Protein AF-A0A7J7CD74-F1 (afdb_monomer_lite)

Foldseek 3Di:
DDDPPDDPPADPPRDADAEEDEDDPDPVVCVVVVVVRCVVRVPHQWHHYPPPGIDGHDDALVVLLSVLVVCVVVVPPQRDHQDDPPDDPVSNVVNSVSSLVVCVVVVPLDPRNLVHVLVVLVVCLVVVVDAAEDDPQVLVLLVVCVVVVHAAEEEEQHDQSNVQSHQCGYPVHRSCVSHPYYHHPPPDDLLALVVLLVVCVVVVDPFLCVAEDEEQDLSNQVSSVVNVYHYEYADEPPGDDDDPPSPHHYDPHSVVD

Radius of gyration: 21.59 Å; chains: 1; bounding box: 43×44×62 Å

InterPro domains:
  IPR001303 Class II aldolase/adducin N-terminal [PF00596] (15-67)
  IPR023214 HAD superfamily [G3DSA:3.40.50.1000] (109-257)
  IPR023943 Enolase-phosphatase E1 [TIGR01691] (94-255)
  IPR036409 Class II aldolase/adducin N-terminal domain superfamily [G3DSA:3.40.225.10] (1-70)
  IPR036409 Class II aldolase/adducin N-terminal domain superfamily [SSF53639] (5-67)
  IPR036412 HAD-like superfamily [SSF56784] (84-257)

Organism: Tripterygium wilfordii (NCBI:txid458696)

Secondary structure (DSSP, 8-state):
-----PPTT--TT------EE---SSGGGGHHHHHHHHHH-TT-SEEEETTTEEEE--SSTHHHHHHHHHHHHTT-TT--PPPPTTS-HHHHHHHHHHHHHHHHHTT---HHHHHHHHHHHHHHHHTT---B---THHHHHHHHHHHTT---EEEESS-HHHHHHHHHSBTTB--GGG--EEEE-SSS-TT-HHHHHHHHHHHT-S-GGG-EEEES-HHHHHHHHHTT-EEEEE--TTPPPPPTT--SEEESSGGG-

pLDDT: mean 78.1, std 16.86, range [20.97, 98.5]

Structure (mmCIF, N/CA/C/O backbone):
data_AF-A0A7J7CD74-F1
#
_entry.id   AF-A0A7J7CD74-F1
#
loop_
_atom_site.group_PDB
_atom_site.id
_atom_site.type_symbol
_atom_site.label_atom_id
_atom_site.label_alt_id
_atom_site.label_comp_id
_atom_site.label_asym_id
_atom_site.label_entity_id
_atom_site.label_seq_id
_atom_site.pdbx_PDB_ins_code
_atom_site.Cartn_x
_atom_site.Cartn_y
_atom_site.Cartn_z
_atom_site.occupancy
_atom_site.B_iso_or_equiv
_atom_site.auth_seq_id
_atom_site.auth_comp_id
_atom_site.auth_asym_id
_atom_site.auth_atom_id
_atom_site.pdbx_PDB_model_num
ATOM 1 N N . MET A 1 1 ? 10.248 23.760 -31.560 1.00 26.33 1 MET A N 1
ATOM 2 C CA . MET A 1 1 ? 10.415 22.899 -30.372 1.00 26.33 1 MET A CA 1
ATOM 3 C C . MET A 1 1 ? 9.768 21.574 -30.745 1.00 26.33 1 MET A C 1
ATOM 5 O O . MET A 1 1 ? 8.589 21.382 -30.497 1.00 26.33 1 MET A O 1
ATOM 9 N N . GLU A 1 2 ? 10.478 20.750 -31.515 1.00 20.97 2 GLU A N 1
ATOM 10 C CA . GLU A 1 2 ? 9.960 19.467 -32.001 1.00 20.97 2 GLU A CA 1
ATOM 11 C C . GLU A 1 2 ? 10.405 18.371 -31.039 1.00 20.97 2 GLU A C 1
ATOM 13 O O . GLU A 1 2 ? 11.597 18.180 -30.816 1.00 20.97 2 GLU A O 1
ATOM 18 N N . MET A 1 3 ? 9.438 17.681 -30.441 1.00 27.39 3 MET A N 1
ATOM 19 C CA . MET A 1 3 ? 9.667 16.457 -29.685 1.00 27.39 3 MET A CA 1
ATOM 20 C C . MET A 1 3 ? 8.924 15.335 -30.396 1.00 27.39 3 MET A C 1
ATOM 22 O O . MET A 1 3 ? 7.697 15.278 -30.343 1.00 27.39 3 MET A O 1
ATOM 26 N N . ILE A 1 4 ? 9.665 14.425 -31.022 1.00 32.06 4 ILE A N 1
ATOM 27 C CA . ILE A 1 4 ? 9.131 13.118 -31.395 1.00 32.06 4 ILE A CA 1
ATOM 28 C C . ILE A 1 4 ? 9.249 12.246 -30.148 1.00 32.06 4 ILE A C 1
ATOM 30 O O . ILE A 1 4 ? 10.287 11.642 -29.901 1.00 32.06 4 ILE A O 1
ATOM 34 N N . LYS A 1 5 ? 8.195 12.182 -29.334 1.00 42.47 5 LYS A N 1
ATOM 35 C CA . LYS A 1 5 ? 8.022 11.037 -28.431 1.00 42.47 5 LYS A CA 1
ATOM 36 C C . LYS A 1 5 ? 7.238 9.987 -29.201 1.00 42.47 5 LYS A C 1
ATOM 38 O O . LYS A 1 5 ? 6.020 9.914 -29.093 1.00 42.47 5 LYS A O 1
ATOM 43 N N . GLY A 1 6 ? 7.951 9.278 -30.071 1.00 44.06 6 GLY A N 1
ATOM 44 C CA . GLY A 1 6 ? 7.380 8.245 -30.924 1.00 44.06 6 GLY A CA 1
ATOM 45 C C . GLY A 1 6 ? 6.920 7.053 -30.094 1.00 44.06 6 GLY A C 1
ATOM 46 O O . GLY A 1 6 ? 7.619 6.606 -29.183 1.00 44.06 6 GLY A O 1
ATOM 47 N N . ILE A 1 7 ? 5.732 6.556 -30.415 1.00 49.31 7 ILE A N 1
ATOM 48 C CA . ILE A 1 7 ? 5.225 5.279 -29.924 1.00 49.31 7 ILE A CA 1
ATOM 49 C C . ILE A 1 7 ? 5.922 4.171 -30.714 1.00 49.31 7 ILE A C 1
ATOM 51 O O . ILE A 1 7 ? 6.104 4.274 -31.926 1.00 49.31 7 ILE A O 1
ATOM 55 N N . GLN A 1 8 ? 6.407 3.147 -30.015 1.00 47.59 8 GLN A N 1
ATOM 56 C CA . GLN A 1 8 ? 7.250 2.119 -30.615 1.00 47.59 8 GLN A CA 1
ATOM 57 C C . GLN A 1 8 ? 6.529 1.401 -31.760 1.00 47.59 8 GLN A C 1
ATOM 59 O O . GLN A 1 8 ? 5.394 0.966 -31.608 1.00 47.59 8 GLN A O 1
ATOM 64 N N . GLY A 1 9 ? 7.208 1.278 -32.904 1.00 54.00 9 GLY A N 1
ATOM 65 C CA . GLY A 1 9 ? 6.629 0.722 -34.130 1.00 54.00 9 GLY A CA 1
ATOM 66 C C . GLY A 1 9 ? 5.961 1.750 -35.050 1.00 54.00 9 GLY A C 1
ATOM 67 O O . GLY A 1 9 ? 5.481 1.348 -36.104 1.00 54.00 9 GLY A O 1
ATOM 68 N N . HIS A 1 10 ? 5.968 3.041 -34.689 1.00 50.34 10 HIS A N 1
ATOM 69 C CA . HIS A 1 10 ? 5.426 4.135 -35.498 1.00 50.34 10 HIS A CA 1
ATOM 70 C C . HIS A 1 10 ? 6.482 5.231 -35.742 1.00 50.34 10 HIS A C 1
ATOM 72 O O . HIS A 1 10 ? 7.032 5.823 -34.811 1.00 50.34 10 HIS A O 1
ATOM 78 N N . GLY A 1 11 ? 6.784 5.487 -37.013 1.00 51.28 11 GLY A N 1
ATOM 79 C CA . GLY A 1 11 ? 7.581 6.605 -37.503 1.00 51.28 11 GLY A CA 1
ATOM 80 C C . GLY A 1 11 ? 6.822 7.936 -37.492 1.00 51.28 11 GLY A C 1
ATOM 81 O O . GLY A 1 11 ? 5.632 8.003 -37.209 1.00 51.28 11 GLY A O 1
ATOM 82 N N . TYR A 1 12 ? 7.520 9.025 -37.823 1.00 48.75 12 TYR A N 1
ATOM 83 C CA . TYR A 1 12 ? 6.974 10.392 -37.754 1.00 48.75 12 TYR A CA 1
ATOM 84 C C . TYR A 1 12 ? 5.725 10.617 -38.624 1.00 48.75 12 TYR A C 1
ATOM 86 O O . TYR A 1 12 ? 4.873 11.429 -38.278 1.00 48.75 12 TYR A O 1
ATOM 94 N N . TYR A 1 13 ? 5.623 9.900 -39.744 1.00 64.50 13 TYR A N 1
ATOM 95 C CA . TYR A 1 13 ? 4.487 9.975 -40.666 1.00 64.50 13 TYR A CA 1
ATOM 96 C C . TYR A 1 13 ? 3.481 8.836 -40.471 1.00 64.50 13 TYR A C 1
ATOM 98 O O . TYR A 1 13 ? 2.522 8.742 -41.236 1.00 64.50 13 TYR A O 1
ATOM 106 N N . ASP A 1 14 ? 3.700 7.967 -39.482 1.00 58.72 14 ASP A N 1
ATOM 107 C CA . ASP A 1 14 ? 2.825 6.830 -39.248 1.00 58.72 14 ASP A CA 1
ATOM 108 C C . ASP A 1 14 ? 1.607 7.270 -38.441 1.00 58.72 14 ASP A C 1
ATOM 110 O O . ASP A 1 14 ? 1.702 7.959 -37.424 1.00 58.72 14 ASP A O 1
ATOM 114 N N . GLU A 1 15 ? 0.437 6.835 -38.891 1.00 59.19 15 GLU A N 1
ATOM 115 C CA . GLU A 1 15 ? -0.810 7.070 -38.183 1.00 59.19 15 GLU A CA 1
ATOM 116 C C . GLU A 1 15 ? -0.930 6.079 -37.020 1.00 59.19 15 GLU A C 1
ATOM 118 O O . GLU A 1 15 ? -0.871 4.859 -37.205 1.00 59.19 15 GLU A O 1
ATOM 123 N N . LEU A 1 16 ? -1.084 6.607 -35.806 1.00 63.00 16 LEU A N 1
ATOM 124 C CA . LEU A 1 16 ? -1.393 5.818 -34.622 1.00 63.00 16 LEU A CA 1
ATOM 125 C C . LEU A 1 16 ? -2.845 6.050 -34.221 1.00 63.00 16 LEU A C 1
ATOM 127 O O . LEU A 1 16 ? -3.259 7.173 -33.934 1.00 63.00 16 LEU A O 1
ATOM 131 N N . VAL A 1 17 ? -3.587 4.955 -34.107 1.00 73.00 17 VAL A N 1
ATOM 132 C CA . VAL A 1 17 ? -4.958 4.970 -33.607 1.00 73.00 17 VAL A CA 1
ATOM 133 C C . VAL A 1 17 ? -4.945 4.637 -32.119 1.00 73.00 17 VAL A C 1
ATOM 135 O O . VAL A 1 17 ? -4.656 3.506 -31.739 1.00 73.00 17 VAL A O 1
ATOM 138 N N . VAL A 1 18 ? -5.274 5.624 -31.282 1.00 75.94 18 VAL A N 1
ATOM 139 C CA . VAL A 1 18 ? -5.460 5.448 -29.833 1.00 75.94 18 VAL A CA 1
ATOM 140 C C . VAL A 1 18 ? -6.963 5.408 -29.542 1.00 75.94 18 VAL A C 1
ATOM 142 O O . VAL A 1 18 ? -7.619 6.450 -29.642 1.00 75.94 18 VAL A O 1
ATOM 145 N N . PRO A 1 19 ? -7.548 4.243 -29.208 1.00 76.25 19 PRO A N 1
ATOM 146 C CA . PRO A 1 19 ? -8.976 4.147 -28.937 1.00 76.25 19 PRO A CA 1
ATOM 147 C C . PRO A 1 19 ? -9.366 4.919 -27.674 1.00 76.25 19 PRO A C 1
ATOM 149 O O . PRO A 1 19 ? -8.638 4.934 -26.678 1.00 76.25 19 PRO A O 1
ATOM 152 N N . ILE A 1 20 ? -10.547 5.539 -27.722 1.00 85.56 20 ILE A N 1
ATOM 153 C CA . ILE A 1 20 ? -11.172 6.205 -26.578 1.00 85.56 20 ILE A CA 1
ATOM 154 C C . ILE A 1 20 ? -12.281 5.298 -26.042 1.00 85.56 20 ILE A C 1
ATOM 156 O O . ILE A 1 20 ? -13.172 4.910 -26.798 1.00 85.56 20 ILE A O 1
ATOM 160 N N . ILE A 1 21 ? -12.247 4.991 -24.748 1.00 83.75 21 ILE A N 1
ATOM 161 C CA . ILE A 1 21 ? -13.306 4.261 -24.045 1.00 83.75 21 ILE A CA 1
ATOM 162 C C . ILE A 1 21 ? -14.016 5.168 -23.035 1.00 83.75 21 ILE A C 1
ATOM 164 O O . ILE A 1 21 ? -13.449 6.144 -22.532 1.00 83.75 21 ILE A O 1
ATOM 168 N N . GLU A 1 22 ? -15.275 4.847 -22.742 1.00 89.25 22 GLU A N 1
ATOM 169 C CA . GLU A 1 22 ? -16.045 5.547 -21.715 1.00 89.25 22 GLU A CA 1
ATOM 170 C C . GLU A 1 22 ? -15.541 5.185 -20.316 1.00 89.25 22 GLU A C 1
ATOM 172 O O . GLU A 1 22 ? -15.155 4.045 -20.052 1.00 89.25 22 GLU A O 1
ATOM 177 N N . ASN A 1 23 ? -15.541 6.176 -19.427 1.00 73.62 23 ASN A N 1
ATOM 178 C CA . ASN A 1 23 ? -15.174 5.975 -18.032 1.00 73.62 23 ASN A CA 1
ATOM 179 C C . ASN A 1 23 ? -16.308 5.314 -17.248 1.00 73.62 23 ASN A C 1
ATOM 181 O O . ASN A 1 23 ? -17.486 5.466 -17.576 1.00 73.62 23 ASN A O 1
ATOM 185 N N . THR A 1 24 ? -15.936 4.625 -16.181 1.00 73.06 24 THR A N 1
ATOM 186 C CA . THR A 1 24 ? -16.841 3.947 -15.254 1.00 73.06 24 THR A CA 1
ATOM 187 C C . THR A 1 24 ? -16.671 4.514 -13.846 1.00 73.06 24 THR A C 1
ATOM 189 O O . THR A 1 24 ? -15.788 5.336 -13.592 1.00 73.06 24 THR A O 1
ATOM 192 N N . ALA A 1 25 ? -17.542 4.114 -12.916 1.00 62.31 25 ALA A N 1
ATOM 193 C CA . ALA A 1 25 ? -17.441 4.560 -11.527 1.00 62.31 25 ALA A CA 1
ATOM 194 C C . ALA A 1 25 ? -16.228 3.932 -10.820 1.00 62.31 25 ALA A C 1
ATOM 196 O O . ALA A 1 25 ? -15.639 4.553 -9.935 1.00 62.31 25 ALA A O 1
ATOM 197 N N . TYR A 1 26 ? -15.838 2.722 -11.239 1.00 53.94 26 TYR A N 1
ATOM 198 C CA . TYR A 1 26 ? -14.708 1.992 -10.674 1.00 53.94 26 TYR A CA 1
ATOM 199 C C . TYR A 1 26 ? -13.805 1.397 -11.762 1.00 53.94 26 TYR A C 1
ATOM 201 O O . TYR A 1 26 ? -14.273 0.871 -12.769 1.00 53.94 26 TYR A O 1
ATOM 209 N N . GLU A 1 27 ? -12.488 1.437 -11.540 1.00 45.34 27 GLU A N 1
ATOM 210 C CA . GLU A 1 27 ? -11.465 1.037 -12.523 1.00 45.34 27 GLU A CA 1
ATOM 211 C C . GLU A 1 27 ? -11.549 -0.450 -12.927 1.00 45.34 27 GLU A C 1
ATOM 213 O O . GLU A 1 27 ? -11.233 -0.817 -14.055 1.00 45.34 27 GLU A O 1
ATOM 218 N N . ASN A 1 28 ? -12.047 -1.319 -12.042 1.00 51.22 28 ASN A N 1
ATOM 219 C CA . ASN A 1 28 ? -12.280 -2.738 -12.339 1.00 51.22 28 ASN A CA 1
ATOM 220 C C . ASN A 1 28 ? -13.441 -2.978 -13.320 1.00 51.22 28 ASN A C 1
ATOM 222 O O . ASN A 1 28 ? -13.545 -4.067 -13.872 1.00 51.22 28 ASN A O 1
ATOM 226 N N . GLU A 1 29 ? -14.306 -1.991 -13.543 1.00 61.47 29 GLU A N 1
ATOM 227 C CA . GLU A 1 29 ? -15.386 -2.062 -14.536 1.00 61.47 29 GLU A CA 1
ATOM 228 C C . GLU A 1 29 ? -14.883 -1.715 -15.946 1.00 61.47 29 GLU A C 1
ATOM 230 O O . GLU A 1 29 ? -15.561 -1.992 -16.933 1.00 61.47 29 GLU A O 1
ATOM 235 N N . LEU A 1 30 ? -13.667 -1.165 -16.062 1.00 57.59 30 LEU A N 1
ATOM 236 C CA . LEU A 1 30 ? -13.040 -0.860 -17.348 1.00 57.59 30 LEU A CA 1
ATOM 237 C C . LEU A 1 30 ? -12.487 -2.113 -18.044 1.00 57.59 30 LEU A C 1
ATOM 239 O O . LEU A 1 30 ? -12.090 -2.046 -19.201 1.00 57.59 30 LEU A O 1
ATOM 243 N N . THR A 1 31 ? -12.429 -3.267 -17.371 1.00 60.56 31 THR A N 1
ATOM 244 C CA . THR A 1 31 ? -11.742 -4.460 -17.898 1.00 60.56 31 THR A CA 1
ATOM 245 C C . THR A 1 31 ? -12.319 -4.929 -19.237 1.00 60.56 31 THR A C 1
ATOM 247 O O . THR A 1 31 ? -11.559 -5.172 -20.173 1.00 60.56 31 THR A O 1
ATOM 250 N N . ASP A 1 32 ? -13.646 -4.968 -19.375 1.00 66.31 32 ASP A N 1
ATOM 251 C CA . ASP A 1 32 ? -14.297 -5.411 -20.614 1.00 66.31 32 ASP A CA 1
ATOM 252 C C . ASP A 1 32 ? -14.127 -4.405 -21.762 1.00 66.31 32 ASP A C 1
ATOM 254 O O . ASP A 1 32 ? -13.985 -4.795 -22.923 1.00 66.31 32 ASP A O 1
ATOM 258 N N . SER A 1 33 ? -14.143 -3.101 -21.465 1.00 68.81 33 SER A N 1
ATOM 259 C CA . SER A 1 33 ? -13.944 -2.048 -22.467 1.00 68.81 33 SER A CA 1
ATOM 260 C C . SER A 1 33 ? -12.481 -1.945 -22.900 1.00 68.81 33 SER A C 1
ATOM 262 O O . SER A 1 33 ? -12.226 -1.755 -24.089 1.00 68.81 33 SER A O 1
ATOM 264 N N . PHE A 1 34 ? -11.527 -2.169 -21.990 1.00 67.75 34 PHE A N 1
ATOM 265 C CA . PHE A 1 34 ? -10.112 -2.343 -22.328 1.00 67.75 34 PHE A CA 1
ATOM 266 C C . PHE A 1 34 ? -9.886 -3.574 -23.201 1.00 67.75 34 PHE A C 1
ATOM 268 O O . PHE A 1 34 ? -9.236 -3.456 -24.234 1.00 67.75 34 PHE A O 1
ATOM 275 N N . ALA A 1 35 ? -10.442 -4.732 -22.833 1.00 64.50 35 ALA A N 1
ATOM 276 C CA . ALA A 1 35 ? -10.280 -5.964 -23.603 1.00 64.50 35 ALA A CA 1
ATOM 277 C C . ALA A 1 35 ? -10.797 -5.797 -25.040 1.00 64.50 35 ALA A C 1
ATOM 279 O O . ALA A 1 35 ? -10.078 -6.095 -25.990 1.00 64.50 35 ALA A O 1
ATOM 280 N N . LYS A 1 36 ? -11.991 -5.212 -25.204 1.00 71.50 36 LYS A N 1
ATOM 281 C CA . LYS A 1 36 ? -12.559 -4.896 -26.525 1.00 71.50 36 LYS A CA 1
ATOM 282 C C . LYS A 1 36 ? -11.716 -3.888 -27.304 1.00 71.50 36 LYS A C 1
ATOM 284 O O . LYS A 1 36 ? -11.580 -4.024 -28.516 1.00 71.50 36 LYS A O 1
ATOM 289 N N . ALA A 1 37 ? -11.158 -2.877 -26.637 1.00 71.62 37 ALA A N 1
ATOM 290 C CA . ALA A 1 37 ? -10.296 -1.893 -27.285 1.00 71.62 37 ALA A CA 1
ATOM 291 C C . ALA A 1 37 ? -8.966 -2.511 -27.745 1.00 71.62 37 ALA A C 1
ATOM 293 O O . ALA A 1 37 ? -8.508 -2.223 -28.844 1.00 71.62 37 ALA A O 1
ATOM 294 N N . ILE A 1 38 ? -8.370 -3.396 -26.950 1.00 61.59 38 ILE A N 1
ATOM 295 C CA . ILE A 1 38 ? -7.131 -4.098 -27.306 1.00 61.59 38 ILE A CA 1
ATOM 296 C C . ILE A 1 38 ? -7.382 -5.091 -28.448 1.00 61.59 38 ILE A C 1
ATOM 298 O O . ILE A 1 38 ? -6.596 -5.154 -29.389 1.00 61.59 38 ILE A O 1
ATOM 302 N N . GLU A 1 39 ? -8.500 -5.820 -28.413 1.00 66.56 39 GLU A N 1
ATOM 303 C CA . GLU A 1 39 ? -8.882 -6.763 -29.469 1.00 66.56 39 GLU A CA 1
ATOM 304 C C . GLU A 1 39 ? -9.180 -6.052 -30.800 1.00 66.56 39 GLU A C 1
ATOM 306 O O . GLU A 1 39 ? -8.739 -6.499 -31.858 1.00 66.56 39 GLU A O 1
ATOM 311 N N . ALA A 1 40 ? -9.875 -4.911 -30.755 1.00 70.81 40 ALA A N 1
ATOM 312 C CA . ALA A 1 40 ? -10.186 -4.116 -31.943 1.00 70.81 40 ALA A CA 1
ATOM 313 C C . ALA A 1 40 ? -8.971 -3.351 -32.500 1.00 70.81 40 ALA A C 1
ATOM 315 O O . ALA A 1 40 ? -8.910 -3.090 -33.703 1.00 70.81 40 ALA A O 1
ATOM 316 N N . TYR A 1 41 ? -8.005 -2.999 -31.646 1.00 69.75 41 TYR A N 1
ATOM 317 C CA . TYR A 1 41 ? -6.824 -2.210 -32.005 1.00 69.75 41 TYR A CA 1
ATOM 318 C C . TYR A 1 41 ? -5.537 -2.898 -31.520 1.00 69.75 41 TYR A C 1
ATOM 320 O O . TYR A 1 41 ? -4.828 -2.356 -30.677 1.00 69.75 41 TYR A O 1
ATOM 328 N N . PRO A 1 42 ? -5.162 -4.059 -32.085 1.00 63.53 42 PRO A N 1
ATOM 329 C CA . PRO A 1 42 ? -4.071 -4.899 -31.571 1.00 63.53 42 PRO A CA 1
ATOM 330 C C . PRO A 1 42 ? -2.671 -4.273 -31.674 1.00 63.53 42 PRO A C 1
ATOM 332 O O . PRO A 1 42 ? -1.714 -4.812 -31.131 1.00 63.53 42 PRO A O 1
ATOM 335 N N . LYS A 1 43 ? -2.531 -3.149 -32.390 1.00 60.50 43 LYS A N 1
ATOM 336 C CA . LYS A 1 43 ? -1.286 -2.369 -32.491 1.00 60.50 43 LYS A CA 1
ATOM 337 C C . LYS A 1 43 ? -1.243 -1.169 -31.543 1.00 60.50 43 LYS A C 1
ATOM 339 O O . LYS A 1 43 ? -0.230 -0.478 -31.500 1.00 60.50 43 LYS A O 1
ATOM 344 N N . THR A 1 44 ? -2.333 -0.877 -30.829 1.00 65.62 44 THR A N 1
ATOM 345 C CA . THR A 1 44 ? -2.347 0.253 -29.905 1.00 65.62 44 THR A CA 1
ATOM 346 C C . THR A 1 44 ? -1.550 -0.087 -28.652 1.00 65.62 44 THR A C 1
ATOM 348 O O . THR A 1 44 ? -1.716 -1.149 -28.059 1.00 65.62 44 THR A O 1
ATOM 351 N N . THR A 1 45 ? -0.692 0.836 -28.234 1.00 65.81 45 THR A N 1
ATOM 352 C CA . THR A 1 45 ? 0.037 0.771 -26.958 1.00 65.81 45 THR A CA 1
ATOM 353 C C . THR A 1 45 ? -0.581 1.713 -25.927 1.00 65.81 45 THR A C 1
ATOM 355 O O . THR A 1 45 ? 0.027 2.007 -24.899 1.00 65.81 45 THR A O 1
ATOM 358 N N . ALA A 1 46 ? -1.748 2.285 -26.236 1.00 68.19 46 ALA A N 1
ATOM 359 C CA . ALA A 1 46 ? -2.445 3.207 -25.362 1.00 68.19 46 ALA A CA 1
ATOM 360 C C . ALA A 1 46 ? -3.970 3.163 -25.552 1.00 68.19 46 ALA A C 1
ATOM 362 O O . ALA A 1 46 ? -4.467 2.910 -26.648 1.00 68.19 46 ALA A O 1
ATOM 363 N N . VAL A 1 47 ? -4.716 3.479 -24.494 1.00 70.69 47 VAL A N 1
ATOM 364 C CA . VAL A 1 47 ? -6.162 3.753 -24.503 1.00 70.69 47 VAL A CA 1
ATOM 365 C C . VAL A 1 47 ? -6.402 5.061 -23.761 1.00 70.69 47 VAL A C 1
ATOM 367 O O . VAL A 1 47 ? -5.835 5.304 -22.695 1.00 70.69 47 VAL A O 1
ATOM 370 N N . LEU A 1 48 ? -7.269 5.903 -24.310 1.00 67.81 48 LEU A N 1
ATOM 371 C CA . LEU A 1 48 ? -7.779 7.096 -23.643 1.00 67.81 48 LEU A CA 1
ATOM 372 C C . LEU A 1 48 ? -9.094 6.764 -22.936 1.00 67.81 48 LEU A C 1
ATOM 374 O O . LEU A 1 48 ? -10.034 6.282 -23.556 1.00 67.81 48 LEU A O 1
ATOM 378 N N . VAL A 1 49 ? -9.189 7.063 -21.646 1.00 73.56 49 VAL A N 1
ATOM 379 C CA . VAL A 1 49 ? -10.424 6.911 -20.868 1.00 73.56 49 VAL A CA 1
ATOM 380 C C . VAL A 1 49 ? -11.046 8.294 -20.683 1.00 73.56 49 VAL A C 1
ATOM 382 O O . VAL A 1 49 ? -10.408 9.201 -20.132 1.00 73.56 49 VAL A O 1
ATOM 385 N N . ARG A 1 50 ? -12.276 8.490 -21.180 1.00 76.50 50 ARG A N 1
ATOM 386 C CA . ARG A 1 50 ? -12.948 9.804 -21.196 1.00 76.50 50 ARG A CA 1
ATOM 387 C C . ARG A 1 50 ? -13.022 10.401 -19.786 1.00 76.50 50 ARG A C 1
ATOM 389 O O . ARG A 1 50 ? -13.467 9.742 -18.865 1.00 76.50 50 ARG A O 1
ATOM 396 N N . ASN A 1 51 ? -12.642 11.665 -19.602 1.00 62.84 51 ASN A N 1
ATOM 397 C CA . ASN A 1 51 ? -12.649 12.341 -18.290 1.00 62.84 51 ASN A CA 1
ATOM 398 C C . ASN A 1 51 ? -11.748 11.696 -17.212 1.00 62.84 51 ASN A C 1
ATOM 400 O O . ASN A 1 51 ? -11.911 12.013 -16.036 1.00 62.84 51 ASN A O 1
ATOM 404 N N . HIS A 1 52 ? -10.806 10.824 -17.587 1.00 67.25 52 HIS A N 1
ATOM 405 C CA . HIS A 1 52 ? -9.879 10.194 -16.644 1.00 67.25 52 HIS A CA 1
ATOM 406 C C . HIS A 1 52 ? -8.417 10.408 -17.056 1.00 67.25 52 HIS A C 1
ATOM 408 O O . HIS A 1 52 ? -7.669 11.091 -16.361 1.00 67.25 52 HIS A O 1
ATOM 414 N N . GLY A 1 53 ? -8.001 9.892 -18.215 1.00 55.66 53 GLY A N 1
ATOM 415 C CA . GLY A 1 53 ? -6.618 10.039 -18.672 1.00 55.66 53 GLY A CA 1
ATOM 416 C C . GLY A 1 53 ? -6.200 9.008 -19.712 1.00 55.66 53 GLY A C 1
ATOM 417 O O . GLY A 1 53 ? -7.018 8.229 -20.198 1.00 55.66 53 GLY A O 1
ATOM 418 N N . VAL A 1 54 ? -4.913 9.018 -20.064 1.00 57.03 54 VAL A N 1
ATOM 419 C CA . VAL A 1 54 ? -4.320 8.050 -20.994 1.00 57.03 54 VAL A CA 1
ATOM 420 C C . VAL A 1 54 ? -3.666 6.909 -20.220 1.00 57.03 54 VAL A C 1
ATOM 422 O O . VAL A 1 54 ? -2.886 7.139 -19.296 1.00 57.03 54 VAL A O 1
ATOM 425 N N . TYR A 1 55 ? -3.970 5.682 -20.616 1.00 50.50 55 TYR A N 1
ATOM 426 C CA . TYR A 1 55 ? -3.310 4.475 -20.145 1.00 50.50 55 TYR A CA 1
ATOM 427 C C . TYR A 1 55 ? -2.386 3.999 -21.251 1.00 50.50 55 TYR A C 1
ATOM 429 O O . TYR A 1 55 ? -2.859 3.711 -22.343 1.00 50.50 55 TYR A O 1
ATOM 437 N N . VAL A 1 56 ? -1.084 3.945 -20.979 1.00 59.66 56 VAL A N 1
ATOM 438 C CA . VAL A 1 56 ? -0.061 3.483 -21.926 1.00 59.66 56 VAL A CA 1
ATOM 439 C C . VAL A 1 56 ? 0.512 2.175 -21.396 1.00 59.66 56 VAL A C 1
ATOM 441 O O . VAL A 1 56 ? 0.868 2.097 -20.218 1.00 59.66 56 VAL A O 1
ATOM 444 N N . TRP A 1 57 ? 0.621 1.162 -22.245 1.00 57.31 57 TRP A N 1
ATOM 445 C CA . TRP A 1 57 ? 1.274 -0.102 -21.925 1.00 57.31 57 TRP A CA 1
ATOM 446 C C . TRP A 1 57 ? 2.357 -0.421 -22.949 1.00 57.31 57 TRP A C 1
ATOM 448 O O . TRP A 1 57 ? 2.311 0.005 -24.099 1.00 57.31 57 TRP A O 1
ATOM 458 N N . GLY A 1 58 ? 3.354 -1.171 -22.503 1.00 50.03 58 GLY A N 1
ATOM 459 C CA . GLY A 1 58 ? 4.249 -1.918 -23.370 1.00 50.03 58 GLY A CA 1
ATOM 460 C C . GLY A 1 58 ? 4.318 -3.346 -22.854 1.00 50.03 58 GLY A C 1
ATOM 461 O O . GLY A 1 58 ? 4.098 -3.597 -21.669 1.00 50.03 58 GLY A O 1
ATOM 462 N N . ASP A 1 59 ? 4.605 -4.284 -23.745 1.00 39.56 59 ASP A N 1
ATOM 463 C CA . ASP A 1 59 ? 4.366 -5.702 -23.472 1.00 39.56 59 ASP A CA 1
ATOM 464 C C . ASP A 1 59 ? 5.397 -6.352 -22.524 1.00 39.56 59 ASP A C 1
ATOM 466 O O . ASP A 1 59 ? 5.246 -7.522 -22.184 1.00 39.56 59 ASP A O 1
ATOM 470 N N . SER A 1 60 ? 6.482 -5.659 -22.131 1.00 49.97 60 SER A N 1
ATOM 471 C CA . SER A 1 60 ? 7.591 -6.218 -21.325 1.00 49.97 60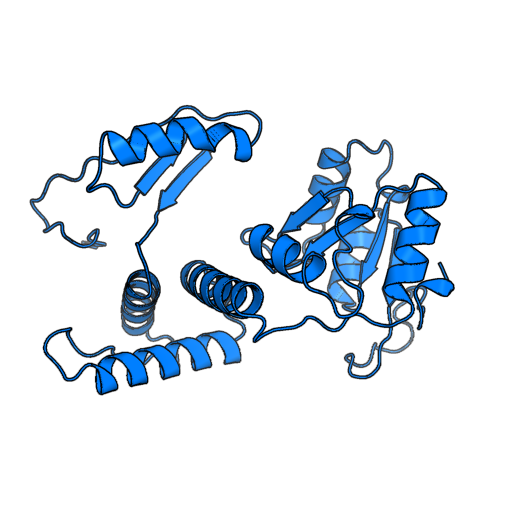 SER A CA 1
ATOM 472 C C . SER A 1 60 ? 8.699 -5.179 -21.011 1.00 49.97 60 SER A C 1
ATOM 474 O O . SER A 1 60 ? 8.476 -3.973 -21.117 1.00 49.97 60 SER A O 1
ATOM 476 N N . TRP A 1 61 ? 9.915 -5.649 -20.662 1.00 49.94 61 TRP A N 1
ATOM 477 C CA . TRP A 1 61 ? 11.209 -4.938 -20.496 1.00 49.94 61 TRP A CA 1
ATOM 478 C C . TRP A 1 61 ? 11.458 -3.752 -21.450 1.00 49.94 61 TRP A C 1
ATOM 480 O O . TRP A 1 61 ? 12.191 -2.818 -21.135 1.00 49.94 61 TRP A O 1
ATOM 490 N N . ILE A 1 62 ? 10.801 -3.758 -22.598 1.00 56.47 62 ILE A N 1
ATOM 491 C CA . ILE A 1 62 ? 10.696 -2.673 -23.564 1.00 56.47 62 ILE A CA 1
ATOM 492 C C . ILE A 1 62 ? 10.286 -1.326 -22.926 1.00 56.47 62 ILE A C 1
ATOM 494 O O . ILE A 1 62 ? 10.910 -0.303 -23.205 1.00 56.47 62 ILE A O 1
ATOM 498 N N . SER A 1 63 ? 9.313 -1.295 -22.008 1.00 61.16 63 SER A N 1
ATOM 499 C CA . SER A 1 63 ? 8.929 -0.050 -21.317 1.00 61.16 63 SER A CA 1
ATOM 500 C C . SER A 1 63 ? 10.023 0.467 -20.378 1.00 61.16 63 SER A C 1
ATOM 502 O O . SER A 1 63 ? 10.182 1.680 -20.216 1.00 61.16 63 SER A O 1
ATOM 504 N N . ALA A 1 64 ? 10.809 -0.434 -19.779 1.00 57.38 64 ALA A N 1
ATOM 505 C CA . ALA A 1 64 ? 11.997 -0.049 -19.024 1.00 57.38 64 ALA A CA 1
ATOM 506 C C . ALA A 1 64 ? 13.064 0.545 -19.964 1.00 57.38 64 ALA A C 1
ATOM 508 O O . ALA A 1 64 ? 13.648 1.574 -19.636 1.00 57.38 64 ALA A O 1
ATOM 509 N N . LYS A 1 65 ? 13.220 0.006 -21.184 1.00 60.66 65 LYS A N 1
ATOM 510 C CA . LYS A 1 65 ? 14.131 0.548 -22.208 1.00 60.66 65 LYS A CA 1
ATOM 511 C C . LYS A 1 65 ? 13.758 1.969 -22.637 1.00 60.66 65 LYS A C 1
ATOM 513 O O . LYS A 1 65 ? 14.622 2.842 -22.664 1.00 60.66 65 LYS A O 1
ATOM 518 N N . THR A 1 66 ? 12.481 2.236 -22.914 1.00 62.66 66 THR A N 1
ATOM 519 C CA . THR A 1 66 ? 12.001 3.588 -23.261 1.00 62.66 66 THR A CA 1
ATOM 520 C C . THR A 1 66 ? 12.224 4.587 -22.124 1.00 62.66 66 THR A C 1
ATOM 522 O O . THR A 1 66 ? 12.608 5.730 -22.372 1.00 62.66 66 THR A O 1
ATOM 525 N N . GLN A 1 67 ? 12.025 4.166 -20.871 1.00 66.94 67 GLN A N 1
ATOM 526 C CA . GLN A 1 67 ? 12.315 5.008 -19.710 1.00 66.94 67 GLN A CA 1
ATOM 527 C C . GLN A 1 67 ? 13.809 5.344 -19.609 1.00 66.94 67 GLN A C 1
ATOM 529 O O . GLN A 1 67 ? 14.137 6.509 -19.401 1.00 66.94 67 GLN A O 1
ATOM 534 N N . VAL A 1 68 ? 14.695 4.361 -19.802 1.00 67.69 68 VAL A N 1
ATOM 535 C CA . VAL A 1 68 ? 16.154 4.567 -19.799 1.00 67.69 68 VAL A CA 1
ATOM 536 C C . VAL A 1 68 ? 16.580 5.536 -20.898 1.00 67.69 68 VAL A C 1
ATOM 538 O O . VAL A 1 68 ? 17.367 6.442 -20.642 1.00 67.69 68 VAL A O 1
ATOM 541 N N . GLN A 1 69 ? 16.006 5.422 -22.097 1.00 68.75 69 GLN A N 1
ATOM 542 C CA . GLN A 1 69 ? 16.281 6.369 -23.178 1.00 68.75 69 GLN A CA 1
ATOM 543 C C . GLN A 1 69 ? 15.914 7.808 -22.778 1.00 68.75 69 GLN A C 1
ATOM 545 O O . GLN A 1 69 ? 16.718 8.725 -22.937 1.00 68.75 69 GLN A O 1
ATOM 550 N N . GLY A 1 70 ? 14.735 7.999 -22.179 1.00 67.75 70 GLY A N 1
ATOM 551 C CA . GLY A 1 70 ? 14.313 9.307 -21.676 1.00 67.75 70 GLY A CA 1
ATOM 552 C C . GLY A 1 70 ? 15.135 9.815 -20.484 1.00 67.75 70 GLY A C 1
ATOM 553 O O . GLY A 1 70 ? 15.201 11.024 -20.264 1.00 67.75 70 GLY A O 1
ATOM 554 N N . ASP A 1 71 ? 15.746 8.925 -19.704 1.00 68.94 71 ASP A N 1
ATOM 555 C CA . ASP A 1 71 ? 16.636 9.275 -18.594 1.00 68.94 71 ASP A CA 1
ATOM 556 C C . ASP A 1 71 ? 18.004 9.754 -19.098 1.00 68.94 71 ASP A C 1
ATOM 558 O O . ASP A 1 71 ? 18.518 10.758 -18.600 1.00 68.94 71 ASP A O 1
ATOM 562 N N . LEU A 1 72 ? 18.544 9.105 -20.135 1.00 71.94 72 LEU A N 1
ATOM 563 C CA . LEU A 1 72 ? 19.780 9.513 -20.811 1.00 71.94 72 LEU A CA 1
ATOM 564 C C . LEU A 1 72 ? 19.642 10.901 -21.443 1.00 71.94 72 LEU A C 1
ATOM 566 O O . LEU A 1 72 ? 20.503 11.755 -21.249 1.00 71.94 72 LEU A O 1
ATOM 570 N N . GLU A 1 73 ? 18.527 11.164 -22.131 1.00 72.00 73 GLU A N 1
ATOM 571 C CA . GLU A 1 73 ? 18.229 12.477 -22.724 1.00 72.00 73 GLU A CA 1
ATOM 572 C C . GLU A 1 73 ? 18.152 13.601 -21.682 1.00 72.00 73 GLU A C 1
ATOM 574 O O . GLU A 1 73 ? 18.485 14.751 -21.966 1.00 72.00 73 GLU A O 1
ATOM 579 N N . LYS A 1 74 ? 17.721 13.275 -20.460 1.00 73.38 74 LYS A N 1
ATOM 580 C CA . LYS A 1 74 ? 17.616 14.220 -19.340 1.00 73.38 74 LYS A CA 1
ATOM 581 C C . LYS A 1 74 ? 18.890 14.309 -18.501 1.00 73.38 74 LYS A C 1
ATOM 583 O O . LYS A 1 74 ? 18.912 15.089 -17.550 1.00 73.38 74 LYS A O 1
ATOM 588 N N . GLY A 1 75 ? 19.916 13.515 -18.810 1.00 78.75 75 GLY A N 1
ATOM 589 C CA . GLY A 1 75 ? 21.148 13.448 -18.027 1.00 78.75 75 GLY A CA 1
ATOM 590 C C . GLY A 1 75 ? 20.929 12.945 -16.598 1.00 78.75 75 GLY A C 1
ATOM 591 O O . GLY A 1 75 ? 21.582 13.428 -15.674 1.00 78.75 75 GLY A O 1
ATOM 592 N N . VAL A 1 76 ? 19.985 12.021 -16.388 1.00 75.62 76 VAL A N 1
ATOM 593 C CA . VAL A 1 76 ? 19.776 11.393 -15.075 1.00 75.62 76 VAL A CA 1
ATOM 594 C C . VAL A 1 76 ? 21.049 10.643 -14.684 1.00 75.62 76 VAL A C 1
ATOM 596 O O . VAL A 1 76 ? 21.536 9.796 -15.432 1.00 75.62 76 VAL A O 1
ATOM 599 N N . ASN A 1 77 ? 21.590 10.966 -13.510 1.00 77.44 77 ASN A N 1
ATOM 600 C CA . ASN A 1 77 ? 22.803 10.334 -13.006 1.00 77.44 77 ASN A CA 1
ATOM 601 C C . ASN A 1 77 ? 22.602 8.813 -12.864 1.00 77.44 77 ASN A C 1
ATOM 603 O O . ASN A 1 77 ? 21.554 8.382 -12.390 1.00 77.44 77 ASN A O 1
ATOM 607 N N . GLY A 1 78 ? 23.591 8.027 -13.298 1.00 75.44 78 GLY A N 1
ATOM 608 C CA . GLY A 1 78 ? 23.569 6.561 -13.228 1.00 75.44 78 GLY A CA 1
ATOM 609 C C . GLY A 1 78 ? 22.803 5.836 -14.348 1.00 75.44 78 GLY A C 1
ATOM 610 O O . GLY A 1 78 ? 22.862 4.611 -14.415 1.00 75.44 78 GLY A O 1
ATOM 611 N N . ALA A 1 79 ? 22.134 6.545 -15.267 1.00 76.12 79 ALA A N 1
ATOM 612 C CA . ALA A 1 79 ? 21.510 5.910 -16.432 1.00 76.12 79 ALA A CA 1
ATOM 613 C C . ALA A 1 79 ? 22.571 5.391 -17.423 1.00 76.12 79 ALA A C 1
ATOM 615 O O . ALA A 1 79 ? 23.490 6.121 -17.803 1.00 76.12 79 ALA A O 1
ATOM 616 N N . VAL A 1 80 ? 22.425 4.144 -17.880 1.00 80.62 80 VAL A N 1
ATOM 617 C CA . VAL A 1 80 ? 23.363 3.489 -18.810 1.00 80.62 80 VAL A CA 1
ATOM 618 C C . VAL A 1 80 ? 22.678 3.245 -20.162 1.00 80.62 80 VAL A C 1
ATOM 620 O O . VAL A 1 80 ? 21.549 2.754 -20.178 1.00 80.62 80 VAL A O 1
ATOM 623 N N . PRO A 1 81 ? 23.323 3.538 -21.308 1.00 79.81 81 PRO A N 1
ATOM 624 C CA . PRO A 1 81 ? 22.778 3.226 -22.628 1.00 79.81 81 PRO A CA 1
ATOM 625 C C . PRO A 1 81 ? 22.436 1.747 -22.778 1.00 79.81 81 PRO A C 1
ATOM 627 O O . PRO A 1 81 ? 23.257 0.883 -22.479 1.00 79.81 81 PRO A O 1
ATOM 630 N N . ILE A 1 82 ? 21.238 1.458 -23.286 1.00 69.19 82 ILE A N 1
ATOM 631 C CA . ILE A 1 82 ? 20.861 0.092 -23.654 1.00 69.19 82 ILE A CA 1
ATOM 632 C C . ILE A 1 82 ? 21.309 -0.144 -25.101 1.00 69.19 82 ILE A C 1
ATOM 634 O O . ILE A 1 82 ? 20.860 0.591 -25.988 1.00 69.19 82 ILE A O 1
ATOM 638 N N . PRO A 1 83 ? 22.172 -1.145 -25.361 1.00 69.00 83 PRO A N 1
ATOM 639 C CA . PRO A 1 83 ? 22.603 -1.481 -26.710 1.00 69.00 83 PRO A CA 1
ATOM 640 C C . PRO A 1 83 ? 21.417 -1.790 -27.642 1.00 69.00 83 PRO A C 1
ATOM 642 O O . PRO A 1 83 ? 20.350 -2.219 -27.188 1.00 69.00 83 PRO A O 1
ATOM 645 N N . PRO A 1 84 ? 21.567 -1.571 -28.957 1.00 62.81 84 PRO A N 1
ATOM 646 C CA . PRO A 1 84 ? 20.525 -1.904 -29.917 1.00 62.81 84 PRO A CA 1
ATOM 647 C C . PRO A 1 84 ? 20.306 -3.424 -30.014 1.00 62.81 84 PRO A C 1
ATOM 649 O O . PRO A 1 84 ? 21.212 -4.215 -29.774 1.00 62.81 84 PRO A O 1
ATOM 652 N N . ASP A 1 85 ? 19.098 -3.836 -30.413 1.00 54.81 85 ASP A N 1
ATOM 653 C CA . ASP A 1 85 ? 18.611 -5.226 -30.278 1.00 54.81 85 ASP A CA 1
ATOM 654 C C . ASP A 1 85 ? 19.341 -6.261 -31.163 1.00 54.81 85 ASP A C 1
ATOM 656 O O . ASP A 1 85 ? 19.070 -7.455 -31.076 1.00 54.81 85 ASP A O 1
ATOM 660 N N . HIS A 1 86 ? 20.263 -5.811 -32.020 1.00 55.72 86 HIS A N 1
ATOM 661 C CA . HIS A 1 86 ? 21.124 -6.658 -32.852 1.00 55.72 86 HIS A CA 1
ATOM 662 C C . HIS A 1 86 ? 22.464 -7.020 -32.183 1.00 55.72 86 HIS A C 1
ATOM 664 O O . HIS A 1 86 ? 23.257 -7.755 -32.771 1.00 55.72 86 HIS A O 1
ATOM 670 N N . VAL A 1 87 ? 22.735 -6.489 -30.988 1.00 57.31 87 VAL A N 1
ATOM 671 C CA . VAL A 1 87 ? 23.886 -6.848 -30.144 1.00 57.31 87 VAL A CA 1
ATOM 672 C C . VAL A 1 87 ? 23.549 -8.102 -29.321 1.00 57.31 87 VAL A C 1
ATOM 674 O O . VAL A 1 87 ? 22.376 -8.432 -29.141 1.00 57.31 87 VAL A O 1
ATOM 677 N N . TRP A 1 88 ? 24.568 -8.826 -28.840 1.00 64.44 88 TRP A N 1
ATOM 678 C CA . TRP A 1 88 ? 24.406 -10.025 -28.012 1.00 64.44 88 TRP A CA 1
ATOM 679 C C . TRP A 1 88 ? 23.429 -9.788 -26.854 1.00 64.44 88 TRP A C 1
ATOM 681 O O . TRP A 1 88 ? 23.494 -8.779 -26.146 1.00 64.44 88 TRP A O 1
ATOM 691 N N . LYS A 1 89 ? 22.515 -10.744 -26.663 1.00 60.16 89 LYS A N 1
ATOM 692 C CA . LYS A 1 89 ? 21.413 -10.679 -25.692 1.00 60.16 89 LYS A CA 1
ATOM 693 C C . LYS A 1 89 ? 21.914 -10.376 -24.276 1.00 60.16 89 LYS A C 1
ATOM 695 O O . LYS A 1 89 ? 21.245 -9.683 -23.514 1.00 60.16 89 LYS A O 1
ATOM 700 N N . GLU A 1 90 ? 23.096 -10.870 -23.940 1.00 66.88 90 GLU A N 1
ATOM 701 C CA . GLU A 1 90 ? 23.762 -10.719 -22.652 1.00 66.88 90 GLU A CA 1
ATOM 702 C C . GLU A 1 90 ? 24.105 -9.254 -22.338 1.00 66.88 90 GLU A C 1
ATOM 704 O O . GLU A 1 90 ? 23.936 -8.819 -21.201 1.00 66.88 90 GLU A O 1
ATOM 709 N N . GLU A 1 91 ? 24.518 -8.469 -23.335 1.00 66.44 91 GLU A N 1
ATOM 710 C CA . GLU A 1 91 ? 24.873 -7.054 -23.155 1.00 66.44 91 GLU A CA 1
ATOM 711 C C . GLU A 1 91 ? 23.629 -6.185 -22.933 1.00 66.44 91 GLU A C 1
ATOM 713 O O . GLU A 1 91 ? 23.617 -5.306 -22.069 1.00 66.44 91 GLU A O 1
ATOM 718 N N . VAL A 1 92 ? 22.547 -6.475 -23.665 1.00 59.84 92 VAL A N 1
ATOM 719 C CA . VAL A 1 92 ? 21.244 -5.815 -23.482 1.00 59.84 92 VAL A CA 1
ATOM 720 C C . VAL A 1 92 ? 20.679 -6.115 -22.092 1.00 59.84 92 VAL A C 1
ATOM 722 O O . VAL A 1 92 ? 20.202 -5.206 -21.409 1.00 59.84 92 VAL A O 1
ATOM 725 N N . ILE A 1 93 ? 20.771 -7.373 -21.645 1.00 61.88 93 ILE A N 1
ATOM 726 C CA . ILE A 1 93 ? 20.362 -7.780 -20.294 1.00 61.88 93 ILE A CA 1
ATOM 727 C C . ILE A 1 93 ? 21.210 -7.065 -19.238 1.00 61.88 93 ILE A C 1
ATOM 729 O O . ILE A 1 93 ? 20.646 -6.502 -18.301 1.00 61.88 93 ILE A O 1
ATOM 733 N N . GLY A 1 94 ? 22.536 -7.037 -19.397 1.00 68.25 94 GLY A N 1
ATOM 734 C CA . GLY A 1 94 ? 23.441 -6.372 -18.459 1.00 68.25 94 GLY A CA 1
ATOM 735 C C . GLY A 1 94 ? 23.132 -4.882 -18.296 1.00 68.25 94 GLY A C 1
ATOM 736 O O . GLY A 1 94 ? 23.020 -4.393 -17.172 1.00 68.25 94 GLY A O 1
ATOM 737 N N . ALA A 1 95 ? 22.902 -4.171 -19.403 1.00 67.94 95 ALA A N 1
ATOM 738 C CA . ALA A 1 95 ? 22.518 -2.762 -19.368 1.00 67.94 95 ALA A CA 1
ATOM 739 C C . ALA A 1 95 ? 21.148 -2.543 -18.704 1.00 67.94 95 ALA A C 1
ATOM 741 O O . ALA A 1 95 ? 20.968 -1.583 -17.953 1.00 67.94 95 ALA A O 1
ATOM 742 N N . MET A 1 96 ? 20.177 -3.431 -18.945 1.00 65.44 96 MET A N 1
ATOM 743 C CA . MET A 1 96 ? 18.866 -3.341 -18.302 1.00 65.44 96 MET A CA 1
ATOM 744 C C . MET A 1 96 ? 18.964 -3.544 -16.786 1.00 65.44 96 MET A C 1
ATOM 746 O O . MET A 1 96 ? 18.365 -2.776 -16.036 1.00 65.44 96 MET A O 1
ATOM 750 N N . ILE A 1 97 ? 19.740 -4.536 -16.337 1.00 71.00 97 ILE A N 1
ATOM 751 C CA . ILE A 1 97 ? 19.970 -4.803 -14.910 1.00 71.00 97 ILE A CA 1
ATOM 752 C C . ILE A 1 97 ? 20.575 -3.572 -14.238 1.00 71.00 97 ILE A C 1
ATOM 754 O O . ILE A 1 97 ? 20.001 -3.085 -13.270 1.00 71.00 97 ILE A O 1
ATOM 758 N N . ALA A 1 98 ? 21.650 -3.010 -14.800 1.00 73.31 98 ALA A N 1
ATOM 759 C CA . ALA A 1 98 ? 22.309 -1.832 -14.236 1.00 73.31 98 ALA A CA 1
ATOM 760 C C . ALA A 1 98 ? 21.349 -0.640 -14.072 1.00 73.31 98 ALA A C 1
ATOM 762 O O . ALA A 1 98 ? 21.338 0.018 -13.034 1.00 73.31 98 ALA A O 1
ATOM 763 N N . ASN A 1 99 ? 20.495 -0.381 -15.068 1.00 73.00 99 ASN A N 1
ATOM 764 C CA . ASN A 1 99 ? 19.507 0.693 -14.969 1.00 73.00 99 ASN A CA 1
ATOM 765 C C . ASN A 1 99 ? 18.426 0.405 -13.921 1.00 73.00 99 ASN A C 1
ATOM 767 O O . ASN A 1 99 ? 18.022 1.311 -13.196 1.00 73.00 99 ASN A O 1
ATOM 771 N N . VAL A 1 100 ? 17.943 -0.837 -13.835 1.00 70.88 100 VAL A N 1
ATOM 772 C CA . VAL A 1 100 ? 16.949 -1.238 -12.830 1.00 70.88 100 VAL A CA 1
ATOM 773 C C . VAL A 1 100 ? 17.529 -1.117 -11.422 1.00 70.88 100 VAL A C 1
ATOM 775 O O . VAL A 1 100 ? 16.867 -0.566 -10.546 1.00 70.88 100 VAL A O 1
ATOM 778 N N . GLU A 1 101 ? 18.763 -1.571 -11.208 1.00 71.88 101 GLU A N 1
ATOM 779 C CA . GLU A 1 101 ? 19.478 -1.444 -9.935 1.00 71.88 101 GLU A CA 1
ATOM 780 C C . GLU A 1 101 ? 19.647 0.021 -9.536 1.00 71.88 101 GLU A C 1
ATOM 782 O O . GLU A 1 101 ? 19.315 0.385 -8.411 1.00 71.88 101 GLU A O 1
ATOM 787 N N . GLU A 1 102 ? 20.063 0.886 -10.462 1.00 76.75 102 GLU A N 1
ATOM 788 C CA . GLU A 1 102 ? 20.179 2.320 -10.192 1.00 76.75 102 GLU A CA 1
ATOM 789 C C . GLU A 1 102 ? 18.822 2.946 -9.851 1.00 76.75 102 GLU A C 1
ATOM 791 O O . GLU A 1 102 ? 18.696 3.714 -8.897 1.00 76.75 102 GLU A O 1
ATOM 796 N N . MET A 1 103 ? 17.768 2.589 -10.590 1.00 72.12 103 MET A N 1
ATOM 797 C CA . MET A 1 103 ? 16.417 3.069 -10.306 1.00 72.12 103 MET A CA 1
ATOM 798 C C . MET A 1 103 ? 15.936 2.651 -8.912 1.00 72.12 103 MET A C 1
ATOM 800 O O . MET A 1 103 ? 15.277 3.445 -8.238 1.00 72.12 103 MET A O 1
ATOM 804 N N . ILE A 1 104 ? 16.270 1.435 -8.475 1.00 67.50 104 ILE A N 1
ATOM 805 C CA . ILE A 1 104 ? 15.967 0.934 -7.130 1.00 67.50 104 ILE A CA 1
ATOM 806 C C . ILE A 1 104 ? 16.797 1.683 -6.081 1.00 67.50 104 ILE A C 1
ATOM 808 O O . ILE A 1 104 ? 16.230 2.179 -5.108 1.00 67.50 104 ILE A O 1
ATOM 812 N N . ASN A 1 105 ? 18.108 1.821 -6.294 1.00 71.12 105 ASN A N 1
ATOM 813 C CA . ASN A 1 105 ? 19.026 2.502 -5.375 1.00 71.12 105 ASN A CA 1
ATOM 814 C C . ASN A 1 105 ? 18.645 3.972 -5.160 1.00 71.12 105 ASN A C 1
ATOM 816 O O . ASN A 1 105 ? 18.759 4.493 -4.052 1.00 71.12 105 ASN A O 1
ATOM 820 N N . ALA A 1 106 ? 18.137 4.626 -6.203 1.00 71.81 106 ALA A N 1
ATOM 821 C CA . ALA A 1 106 ? 17.668 6.004 -6.157 1.00 71.81 106 ALA A CA 1
ATOM 822 C C . ALA A 1 106 ? 16.204 6.162 -5.675 1.00 71.81 106 ALA A C 1
ATOM 824 O O . ALA A 1 106 ? 15.653 7.259 -5.785 1.00 71.81 106 ALA A O 1
ATOM 825 N N . ASP A 1 107 ? 15.550 5.099 -5.175 1.00 70.81 107 ASP A N 1
ATOM 826 C CA . ASP A 1 107 ? 14.124 5.064 -4.775 1.00 70.81 107 ASP A CA 1
ATOM 827 C C . ASP A 1 107 ? 13.194 5.690 -5.839 1.00 70.81 107 ASP A C 1
ATOM 829 O O . ASP A 1 107 ? 12.265 6.457 -5.551 1.00 70.81 107 ASP A O 1
ATOM 833 N N . ARG A 1 108 ? 13.458 5.409 -7.123 1.00 69.19 108 ARG A N 1
ATOM 834 C CA . ARG A 1 108 ? 12.701 6.004 -8.230 1.00 69.19 108 ARG A CA 1
ATOM 835 C C . ARG A 1 108 ? 11.337 5.341 -8.366 1.00 69.19 108 ARG A C 1
ATOM 837 O O . ARG A 1 108 ? 11.194 4.193 -8.774 1.00 69.19 108 ARG A O 1
ATOM 844 N N . LYS A 1 109 ? 10.287 6.122 -8.122 1.00 69.19 109 LYS A N 1
ATOM 845 C CA . LYS A 1 109 ? 8.886 5.667 -8.168 1.00 69.19 109 LYS A CA 1
ATOM 846 C C . LYS A 1 109 ? 8.266 5.846 -9.554 1.00 69.19 109 LYS A C 1
ATOM 848 O O . LYS A 1 109 ? 7.273 6.552 -9.706 1.00 69.19 109 LYS A O 1
ATOM 853 N N . ILE A 1 110 ? 8.860 5.210 -10.560 1.00 70.06 110 ILE A N 1
ATOM 854 C CA . ILE A 1 110 ? 8.419 5.262 -11.964 1.00 70.06 110 ILE A CA 1
ATOM 855 C C . ILE A 1 110 ? 7.529 4.064 -12.330 1.00 70.06 110 ILE A C 1
ATOM 857 O O . ILE A 1 110 ? 7.694 2.962 -11.804 1.00 70.06 110 ILE A O 1
ATOM 861 N N . THR A 1 111 ? 6.576 4.273 -13.240 1.00 67.44 111 THR A N 1
ATOM 862 C CA . THR A 1 111 ? 5.572 3.261 -13.616 1.00 67.44 111 THR A CA 1
ATOM 863 C C . THR A 1 111 ? 6.193 2.006 -14.227 1.00 67.44 111 THR A C 1
ATOM 865 O O . THR A 1 111 ? 5.839 0.902 -13.821 1.00 67.44 111 THR A O 1
ATOM 868 N N . SER A 1 112 ? 7.155 2.157 -15.142 1.00 68.25 112 SER A N 1
ATOM 869 C CA . SER A 1 112 ? 7.798 1.030 -15.833 1.00 68.25 112 SER A CA 1
ATOM 870 C C . SER A 1 112 ? 8.569 0.110 -14.881 1.00 68.25 112 SER A C 1
ATOM 872 O O . SER A 1 112 ? 8.455 -1.109 -14.985 1.00 68.25 112 SER A O 1
ATOM 874 N N . LEU A 1 113 ? 9.283 0.671 -13.897 1.00 68.62 113 LEU A N 1
ATOM 875 C CA . LEU A 1 113 ? 9.948 -0.119 -12.854 1.00 68.62 113 LEU A CA 1
ATOM 876 C C . LEU A 1 113 ? 8.932 -0.877 -11.997 1.00 68.62 113 LEU A C 1
ATOM 878 O O . LEU A 1 113 ? 9.106 -2.063 -11.738 1.00 68.62 113 LEU A O 1
ATOM 882 N N . 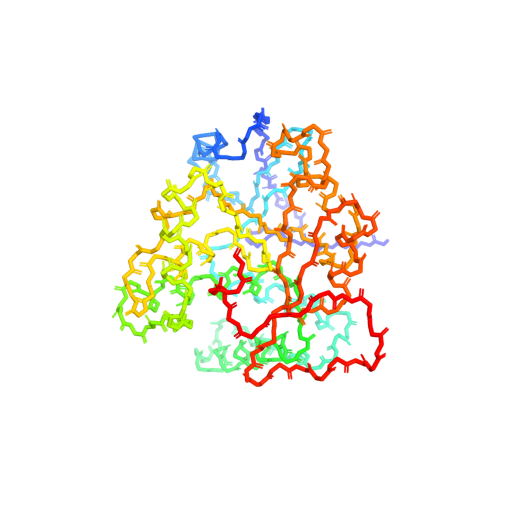LYS A 1 114 ? 7.844 -0.212 -11.582 1.00 67.69 114 LYS A N 1
ATOM 883 C CA . LYS A 1 114 ? 6.781 -0.854 -10.794 1.00 67.69 114 LYS A CA 1
ATOM 884 C C . LYS A 1 114 ? 6.129 -2.015 -11.549 1.00 67.69 114 LYS A C 1
ATOM 886 O O . LYS A 1 114 ? 5.838 -3.033 -10.929 1.00 67.69 114 LYS A O 1
ATOM 891 N N . GLN A 1 115 ? 5.910 -1.875 -12.857 1.00 68.44 115 GLN A N 1
ATOM 892 C CA . GLN A 1 115 ? 5.380 -2.949 -13.703 1.00 68.44 115 GLN A CA 1
ATOM 893 C C . GLN A 1 115 ? 6.355 -4.126 -13.793 1.00 68.44 115 GLN A C 1
ATOM 895 O O . GLN A 1 115 ? 5.958 -5.259 -13.529 1.00 68.44 115 GLN A O 1
ATOM 900 N N . LEU A 1 116 ? 7.635 -3.861 -14.080 1.00 67.75 116 LEU A N 1
ATOM 901 C CA . LEU A 1 116 ? 8.669 -4.898 -14.142 1.00 67.75 116 LEU A CA 1
ATOM 902 C C . LEU A 1 116 ? 8.780 -5.670 -12.819 1.00 67.75 116 LEU A C 1
ATOM 904 O O . LEU A 1 116 ? 8.732 -6.897 -12.816 1.00 67.75 116 LEU A O 1
ATOM 908 N N . LEU A 1 117 ? 8.869 -4.957 -11.693 1.00 66.62 117 LEU A N 1
ATOM 909 C CA . LEU A 1 117 ? 8.905 -5.564 -10.359 1.00 66.62 117 LEU A CA 1
ATOM 910 C C . LEU A 1 117 ? 7.623 -6.347 -10.052 1.00 66.62 117 LEU A C 1
ATOM 912 O O . LEU A 1 117 ? 7.689 -7.413 -9.447 1.00 66.62 117 LEU A O 1
ATOM 916 N N . GLY A 1 118 ? 6.468 -5.856 -10.508 1.00 68.88 118 GLY A N 1
ATOM 917 C CA . GLY A 1 118 ? 5.194 -6.568 -10.426 1.00 68.88 118 GLY A CA 1
ATOM 918 C C . GLY A 1 118 ? 5.240 -7.935 -11.110 1.00 68.88 118 GLY A C 1
ATOM 919 O O . GLY A 1 118 ? 4.851 -8.923 -10.492 1.00 68.88 118 GLY A O 1
ATOM 920 N N . HIS A 1 119 ? 5.770 -8.006 -12.336 1.00 68.44 119 HIS A N 1
ATOM 921 C CA . HIS A 1 119 ? 5.936 -9.268 -13.065 1.00 68.44 119 HIS A CA 1
ATOM 922 C C . HIS A 1 119 ? 6.946 -10.206 -12.398 1.00 68.44 119 HIS A C 1
ATOM 924 O O . HIS A 1 119 ? 6.666 -11.392 -12.259 1.00 68.44 119 HIS A O 1
ATOM 930 N N . ILE A 1 120 ? 8.089 -9.685 -11.936 1.00 70.75 120 ILE A N 1
ATOM 931 C CA . ILE A 1 120 ? 9.096 -10.485 -11.216 1.00 70.75 120 ILE A CA 1
ATOM 932 C C . ILE A 1 120 ? 8.481 -11.108 -9.959 1.00 70.75 120 ILE A C 1
ATOM 934 O O . ILE A 1 120 ? 8.638 -12.304 -9.717 1.00 70.75 120 ILE A O 1
ATOM 938 N N . TRP A 1 121 ? 7.743 -10.318 -9.176 1.00 68.38 121 TRP A N 1
ATOM 939 C CA . TRP A 1 121 ? 7.053 -10.820 -7.994 1.00 68.38 121 TRP A CA 1
ATOM 940 C C . TRP A 1 121 ? 5.980 -11.842 -8.337 1.00 68.38 121 TRP A C 1
ATOM 942 O O . TRP A 1 121 ? 5.907 -12.866 -7.665 1.00 68.38 121 TRP A O 1
ATOM 952 N N . GLN A 1 122 ? 5.172 -11.597 -9.368 1.00 70.00 122 GLN A N 1
ATOM 953 C CA . GLN A 1 122 ? 4.152 -12.544 -9.805 1.00 70.00 122 GLN A CA 1
ATOM 954 C C . GLN A 1 122 ? 4.769 -13.906 -10.143 1.00 70.00 122 GLN A C 1
ATOM 956 O O . GLN A 1 122 ? 4.382 -14.900 -9.532 1.00 70.00 122 GLN A O 1
ATOM 961 N N . THR A 1 123 ? 5.775 -13.935 -11.020 1.00 69.69 123 THR A N 1
ATOM 962 C CA . THR A 1 123 ? 6.481 -15.168 -11.398 1.00 69.69 123 THR A CA 1
ATOM 963 C C . THR A 1 123 ? 7.099 -15.854 -10.182 1.00 69.69 123 THR A C 1
ATOM 965 O O . THR A 1 123 ? 6.939 -17.058 -10.001 1.00 69.69 123 THR A O 1
ATOM 968 N N . GLY A 1 124 ? 7.764 -15.094 -9.306 1.00 71.81 124 GLY A N 1
ATOM 969 C CA . GLY A 1 124 ? 8.397 -15.652 -8.114 1.00 71.81 124 GLY A CA 1
ATOM 970 C C . GLY A 1 124 ? 7.398 -16.265 -7.125 1.00 71.81 124 GLY A 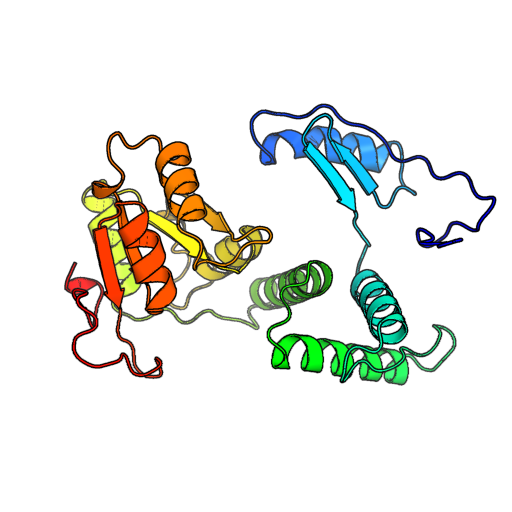C 1
ATOM 971 O O . GLY A 1 124 ? 7.695 -17.292 -6.517 1.00 71.81 124 GLY A O 1
ATOM 972 N N . PHE A 1 125 ? 6.202 -15.684 -6.975 1.00 70.56 125 PHE A N 1
ATOM 973 C CA . PHE A 1 125 ? 5.138 -16.272 -6.154 1.00 70.56 125 PHE A CA 1
ATOM 974 C C . PHE A 1 125 ? 4.490 -17.490 -6.820 1.00 70.56 125 PHE A C 1
ATOM 976 O O . PHE A 1 125 ? 4.306 -18.505 -6.155 1.00 70.56 125 PHE A O 1
ATOM 983 N N . GLU A 1 126 ? 4.182 -17.423 -8.118 1.00 75.19 126 GLU A N 1
ATOM 984 C CA . GLU A 1 126 ? 3.590 -18.537 -8.878 1.00 75.19 126 GLU A CA 1
ATOM 985 C C . GLU A 1 126 ? 4.510 -19.770 -8.894 1.00 75.19 126 GLU A C 1
ATOM 987 O O . GLU A 1 126 ? 4.039 -20.898 -8.734 1.00 75.19 126 GLU A O 1
ATOM 992 N N . ASN A 1 127 ? 5.827 -19.558 -8.977 1.00 75.44 127 ASN A N 1
ATOM 993 C CA . ASN A 1 127 ? 6.834 -20.622 -8.948 1.00 75.44 127 ASN A CA 1
ATOM 994 C C . ASN A 1 127 ? 7.232 -21.073 -7.529 1.00 75.44 127 ASN A C 1
ATOM 996 O O . ASN A 1 127 ? 8.061 -21.969 -7.388 1.00 75.44 127 ASN A O 1
ATOM 1000 N N . ASN A 1 128 ? 6.655 -20.492 -6.469 1.00 74.75 128 ASN A N 1
ATOM 1001 C CA . ASN A 1 128 ? 7.047 -20.715 -5.066 1.00 74.75 128 ASN A CA 1
ATOM 1002 C C . ASN A 1 128 ? 8.522 -20.386 -4.741 1.00 74.75 128 ASN A C 1
ATOM 1004 O O . ASN A 1 128 ? 9.065 -20.879 -3.750 1.00 74.75 128 ASN A O 1
ATOM 1008 N N . GLU A 1 129 ? 9.170 -19.543 -5.544 1.00 77.38 129 GLU A N 1
ATOM 1009 C CA . GLU A 1 129 ? 10.542 -19.060 -5.322 1.00 77.38 129 GLU A CA 1
ATOM 1010 C C . GLU A 1 129 ? 10.582 -17.926 -4.287 1.00 77.38 129 GLU A C 1
ATOM 1012 O O . GLU A 1 129 ? 11.581 -17.738 -3.592 1.00 77.38 129 GLU A O 1
ATOM 1017 N N . LEU A 1 130 ? 9.478 -17.185 -4.152 1.00 72.94 130 LEU A N 1
ATOM 1018 C CA . LEU A 1 130 ? 9.310 -16.106 -3.185 1.00 72.94 130 LEU A CA 1
ATOM 1019 C C . LEU A 1 130 ? 8.270 -16.473 -2.125 1.00 72.94 130 LEU A C 1
ATOM 1021 O O . LEU A 1 130 ? 7.183 -16.962 -2.427 1.00 72.94 130 LEU A O 1
ATOM 1025 N N . LYS A 1 131 ? 8.579 -16.153 -0.866 1.00 72.19 131 LYS A N 1
ATOM 1026 C CA . LYS A 1 131 ? 7.612 -16.128 0.237 1.00 72.19 131 LYS A CA 1
ATOM 1027 C C . LYS A 1 131 ? 7.729 -14.819 0.988 1.00 72.19 131 LYS A C 1
ATOM 1029 O O . LYS A 1 131 ? 8.833 -14.374 1.301 1.00 72.19 131 LYS A O 1
ATOM 1034 N N . VAL A 1 132 ? 6.588 -14.225 1.318 1.00 83.06 132 VAL A N 1
ATOM 1035 C CA . VAL A 1 132 ? 6.558 -13.050 2.187 1.00 83.06 132 VAL A CA 1
ATOM 1036 C C . VAL A 1 132 ? 6.606 -13.499 3.635 1.00 83.06 132 VAL A C 1
ATOM 1038 O O . VAL A 1 132 ? 5.809 -14.332 4.066 1.00 83.06 132 VAL A O 1
ATOM 1041 N N . VAL A 1 133 ? 7.511 -12.901 4.398 1.00 85.50 133 VAL A N 1
ATOM 1042 C CA . VAL A 1 133 ? 7.518 -13.022 5.853 1.00 85.50 133 VAL A CA 1
ATOM 1043 C C . VAL A 1 133 ? 6.684 -11.885 6.429 1.00 85.50 133 VAL A C 1
ATOM 1045 O O . VAL A 1 133 ? 6.988 -10.714 6.210 1.00 85.50 133 VAL A O 1
ATOM 1048 N N . VAL A 1 134 ? 5.631 -12.232 7.164 1.00 90.62 134 VAL A N 1
ATOM 1049 C CA . VAL A 1 134 ? 4.929 -11.302 8.054 1.00 90.62 134 VAL A CA 1
ATOM 1050 C C . VAL A 1 134 ? 5.285 -11.627 9.503 1.00 90.62 134 VAL A C 1
ATOM 1052 O O . VAL A 1 134 ? 5.547 -12.786 9.828 1.00 90.62 134 VAL A O 1
ATOM 1055 N N . PHE A 1 135 ? 5.306 -10.609 10.368 1.00 93.56 135 PHE A N 1
ATOM 1056 C CA . PHE A 1 135 ? 5.569 -10.794 11.797 1.00 93.56 135 PHE A CA 1
ATOM 1057 C C . PHE A 1 135 ? 4.498 -11.679 12.453 1.00 93.56 135 PHE A C 1
ATOM 1059 O O . PHE A 1 135 ? 3.313 -11.563 12.139 1.00 93.56 135 PHE A O 1
ATOM 1066 N N . ASP A 1 136 ? 4.912 -12.520 13.398 1.00 94.50 136 ASP A N 1
ATOM 1067 C CA . ASP A 1 136 ? 4.094 -13.574 14.013 1.00 94.50 136 ASP A CA 1
ATOM 1068 C C . ASP A 1 136 ? 2.818 -13.081 14.722 1.00 94.50 136 ASP A C 1
ATOM 1070 O O . ASP A 1 136 ? 1.853 -13.833 14.890 1.00 94.50 136 ASP A O 1
ATOM 1074 N N . ASP A 1 137 ? 2.793 -11.822 15.159 1.00 96.12 137 ASP A N 1
ATOM 1075 C CA . ASP A 1 137 ? 1.636 -11.197 15.803 1.00 96.12 137 ASP A CA 1
ATOM 1076 C C . ASP A 1 137 ? 0.583 -10.688 14.804 1.00 96.12 137 ASP A C 1
ATOM 1078 O O . ASP A 1 137 ? -0.591 -10.566 15.163 1.00 96.12 137 ASP A O 1
ATOM 1082 N N . VAL A 1 138 ? 0.964 -10.450 13.544 1.00 96.62 138 VAL A N 1
ATOM 1083 C CA . VAL A 1 138 ? 0.089 -9.848 12.527 1.00 96.62 138 VAL A CA 1
ATOM 1084 C C . VAL A 1 138 ? -1.102 -10.748 12.179 1.00 96.62 138 VAL A C 1
ATOM 1086 O O . VAL A 1 138 ? -2.227 -10.252 12.249 1.00 96.62 138 VAL A O 1
ATOM 1089 N N . PRO A 1 139 ? -0.944 -12.053 11.864 1.00 96.56 139 PRO A N 1
ATOM 1090 C CA . PRO A 1 139 ? -2.089 -12.907 11.536 1.00 96.56 139 PRO A CA 1
ATOM 1091 C C . PRO A 1 139 ? -3.116 -12.981 12.670 1.00 96.56 139 PRO A C 1
ATOM 1093 O O . PRO A 1 139 ? -4.316 -12.893 12.420 1.00 96.56 139 PRO A O 1
ATOM 1096 N N . LYS A 1 140 ? -2.639 -13.083 13.919 1.00 97.06 140 LYS A N 1
ATOM 1097 C CA . LYS A 1 140 ? -3.491 -13.157 15.116 1.00 97.06 140 LYS A CA 1
ATOM 1098 C C . LYS A 1 140 ? 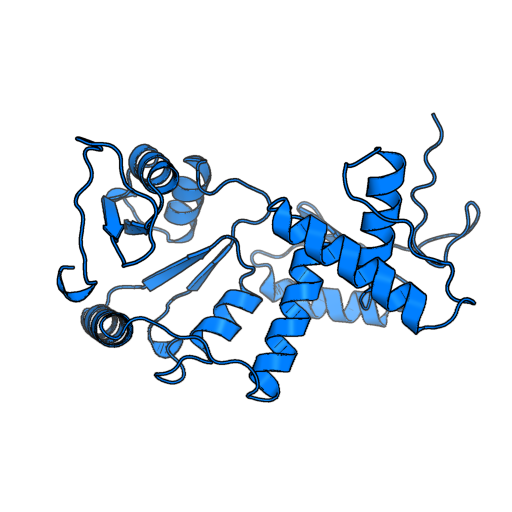-4.260 -11.856 15.339 1.00 97.06 140 LYS A C 1
ATOM 1100 O O . LYS A 1 140 ? -5.434 -11.890 15.696 1.00 97.06 140 LYS A O 1
ATOM 1105 N N . ALA A 1 141 ? -3.611 -10.713 15.121 1.00 98.00 141 ALA A N 1
ATOM 1106 C CA . ALA A 1 141 ? -4.259 -9.412 15.218 1.00 98.00 141 ALA A CA 1
ATOM 1107 C C . ALA A 1 141 ? -5.319 -9.224 14.123 1.00 98.00 141 ALA A C 1
ATOM 1109 O O . ALA A 1 141 ? -6.447 -8.849 14.433 1.00 98.00 141 ALA A O 1
ATOM 1110 N N . LEU A 1 142 ? -4.997 -9.564 12.869 1.00 98.06 142 LEU A N 1
ATOM 1111 C CA . LEU A 1 142 ? -5.939 -9.495 11.747 1.00 98.06 142 LEU A CA 1
ATOM 1112 C C . LEU A 1 142 ? -7.176 -10.368 11.980 1.00 98.06 142 LEU A C 1
ATOM 1114 O O . LEU A 1 142 ? -8.298 -9.902 11.792 1.00 98.06 142 LEU A O 1
ATOM 1118 N N . GLU A 1 143 ? -6.984 -11.606 12.437 1.00 97.81 143 GLU A N 1
ATOM 1119 C CA . GLU A 1 143 ? -8.078 -12.517 12.779 1.00 97.81 143 GLU A CA 1
ATOM 1120 C C . GLU A 1 143 ? -8.956 -11.950 13.902 1.00 97.81 143 GLU A C 1
ATOM 1122 O O . GLU A 1 143 ? -10.180 -11.907 13.772 1.00 97.81 143 GLU A O 1
ATOM 1127 N N . LYS A 1 144 ? -8.337 -11.446 14.977 1.00 98.00 144 LYS A N 1
ATOM 1128 C CA . LYS A 1 144 ? -9.036 -10.814 16.103 1.00 98.00 144 LYS A CA 1
ATOM 1129 C C . LYS A 1 144 ? -9.860 -9.609 15.644 1.00 98.00 144 LYS A C 1
ATOM 1131 O O . LYS A 1 144 ? -11.036 -9.504 15.983 1.00 98.00 144 LYS A O 1
ATOM 1136 N N . TRP A 1 145 ? -9.271 -8.695 14.876 1.00 98.00 145 TRP A N 1
ATOM 1137 C CA . TRP A 1 145 ? -9.961 -7.503 14.379 1.00 98.00 145 TRP A CA 1
ATOM 1138 C C . TRP A 1 145 ? -11.116 -7.867 13.447 1.00 98.00 145 TRP A C 1
ATOM 1140 O O . TRP A 1 145 ? -12.205 -7.308 13.585 1.00 98.00 145 TRP A O 1
ATOM 1150 N N . HIS A 1 146 ? -10.913 -8.851 12.571 1.00 97.25 146 HIS A N 1
ATOM 1151 C CA . HIS A 1 146 ? -11.961 -9.376 11.705 1.00 97.25 146 HIS A CA 1
ATOM 1152 C C . HIS A 1 146 ? -13.123 -9.977 12.512 1.00 97.25 146 HIS A C 1
ATOM 1154 O O . HIS A 1 146 ? -14.280 -9.644 12.258 1.00 97.25 146 HIS A O 1
ATOM 1160 N N . ALA A 1 147 ? -12.833 -10.781 13.542 1.00 97.56 147 ALA A N 1
ATOM 1161 C CA . ALA A 1 147 ? -13.842 -11.350 14.440 1.00 97.56 147 ALA A CA 1
ATOM 1162 C C . ALA A 1 147 ? -14.626 -10.278 15.222 1.00 97.56 147 ALA A C 1
ATOM 1164 O O . ALA A 1 147 ? -15.809 -10.457 15.502 1.00 97.56 147 ALA A O 1
ATOM 1165 N N . PHE A 1 148 ? -14.000 -9.135 15.525 1.00 97.19 148 PHE A N 1
ATOM 1166 C CA . PHE A 1 148 ? -14.665 -7.965 16.112 1.00 97.19 148 PHE A CA 1
ATOM 1167 C C . PHE A 1 148 ? -15.391 -7.073 15.090 1.00 97.19 148 PHE A C 1
ATOM 1169 O O . PHE A 1 148 ? -15.846 -5.982 15.441 1.00 97.19 148 PHE A O 1
ATOM 1176 N N . GLY A 1 149 ? -15.492 -7.497 13.828 1.00 96.88 149 GLY A N 1
ATOM 1177 C CA . GLY A 1 149 ? -16.176 -6.752 12.772 1.00 96.88 149 GLY A CA 1
ATOM 1178 C C . GLY A 1 149 ? -15.432 -5.496 12.310 1.00 96.88 149 GLY A C 1
ATOM 1179 O O . GLY A 1 149 ? -16.038 -4.614 11.702 1.00 96.88 149 GLY A O 1
ATOM 1180 N N . LYS A 1 150 ? -14.129 -5.375 12.595 1.00 97.19 150 LYS A N 1
ATOM 1181 C CA . LYS A 1 150 ? -13.304 -4.273 12.088 1.00 97.19 150 LYS A CA 1
ATOM 1182 C C . LYS A 1 150 ? -12.933 -4.540 10.632 1.00 97.19 150 LYS A C 1
ATOM 1184 O O . LYS A 1 150 ? -12.495 -5.633 10.280 1.00 97.19 150 LYS A O 1
ATOM 1189 N N . LYS A 1 151 ? -13.079 -3.517 9.791 1.00 97.94 151 LYS A N 1
ATOM 1190 C CA . LYS A 1 151 ? -12.595 -3.544 8.407 1.00 97.94 151 LYS A CA 1
ATOM 1191 C C . LYS A 1 151 ? -11.117 -3.169 8.394 1.00 97.94 151 LYS A C 1
ATOM 1193 O O . LYS A 1 151 ? -10.742 -2.162 8.990 1.00 97.94 151 LYS A O 1
ATOM 1198 N N . VAL A 1 152 ? -10.294 -3.964 7.718 1.00 98.00 152 VAL A N 1
ATOM 1199 C CA . VAL A 1 152 ? -8.841 -3.751 7.646 1.00 98.00 152 VAL A CA 1
ATOM 1200 C C . VAL A 1 152 ? -8.443 -3.466 6.208 1.00 98.00 152 VAL A C 1
ATOM 1202 O O . VAL A 1 152 ? -8.789 -4.224 5.306 1.00 98.00 152 VAL A O 1
ATOM 1205 N N . TYR A 1 153 ? -7.690 -2.393 5.991 1.00 97.38 153 TYR A N 1
ATOM 1206 C CA . TYR A 1 153 ? -7.211 -1.990 4.672 1.00 97.38 153 TYR A CA 1
ATOM 1207 C C . TYR A 1 153 ? -5.695 -1.851 4.690 1.00 97.38 153 TYR A C 1
ATOM 1209 O O . TYR A 1 153 ? -5.111 -1.491 5.711 1.00 97.38 153 TYR A O 1
ATOM 1217 N N . ILE A 1 154 ? -5.057 -2.111 3.553 1.00 95.56 154 ILE A N 1
ATOM 1218 C CA . ILE A 1 154 ? -3.621 -1.878 3.376 1.00 95.56 154 ILE A CA 1
ATOM 1219 C C . ILE A 1 154 ? -3.427 -0.601 2.569 1.00 95.56 154 ILE A C 1
ATOM 1221 O O . ILE A 1 154 ? -4.098 -0.410 1.559 1.00 95.56 154 ILE A O 1
ATOM 1225 N N . TYR A 1 155 ? -2.497 0.256 2.992 1.00 93.62 155 TYR A N 1
ATOM 1226 C CA . TYR A 1 155 ? -2.074 1.428 2.229 1.00 93.62 155 TYR A CA 1
ATOM 1227 C C . TYR A 1 155 ? -0.555 1.420 2.033 1.00 93.62 155 TYR A C 1
ATOM 1229 O O . TYR A 1 155 ? 0.212 1.560 2.988 1.00 93.62 155 TYR A O 1
ATOM 1237 N N . SER A 1 156 ? -0.104 1.245 0.789 1.00 87.75 156 SER A N 1
ATOM 1238 C CA . SER A 1 156 ? 1.319 1.092 0.463 1.00 87.75 156 SER A CA 1
ATOM 1239 C C . SER A 1 156 ? 1.723 1.818 -0.824 1.00 87.75 156 SER A C 1
ATOM 1241 O O . SER A 1 156 ? 0.894 2.191 -1.648 1.00 87.75 156 SER A O 1
ATOM 1243 N N . SER A 1 157 ? 3.030 2.025 -1.007 1.00 80.12 157 SER A N 1
ATOM 1244 C CA . SER A 1 157 ? 3.592 2.534 -2.271 1.00 80.12 157 SER A CA 1
ATOM 1245 C C . SER A 1 157 ? 3.577 1.484 -3.392 1.00 80.12 157 SER A C 1
ATOM 1247 O O . SER A 1 157 ? 3.661 1.841 -4.575 1.00 80.12 157 SER A O 1
ATOM 1249 N N . SER A 1 158 ? 3.484 0.205 -3.016 1.00 78.00 158 SER A N 1
ATOM 1250 C CA . SER A 1 158 ? 3.300 -0.924 -3.927 1.00 78.00 158 SER A CA 1
ATOM 1251 C C . SER A 1 158 ? 1.931 -0.869 -4.597 1.00 78.00 158 SER A C 1
ATOM 1253 O O . SER A 1 158 ? 0.954 -0.461 -3.969 1.00 78.00 158 SER A O 1
ATOM 1255 N N . SER A 1 159 ? 1.841 -1.324 -5.849 1.00 77.75 159 SER A N 1
ATOM 1256 C CA . SER A 1 159 ? 0.563 -1.401 -6.567 1.00 77.75 159 SER A CA 1
ATOM 1257 C C . SER A 1 159 ? -0.430 -2.314 -5.843 1.00 77.75 159 SER A C 1
ATOM 1259 O O . SER A 1 159 ? -0.034 -3.239 -5.123 1.00 77.75 159 SER A O 1
ATOM 1261 N N . ARG A 1 160 ? -1.732 -2.113 -6.064 1.00 84.12 160 ARG A N 1
ATOM 1262 C CA . ARG A 1 160 ? -2.770 -3.015 -5.525 1.00 84.12 160 ARG A CA 1
ATOM 1263 C C . ARG A 1 160 ? -2.535 -4.479 -5.909 1.00 84.12 160 ARG A C 1
ATOM 1265 O O . ARG A 1 160 ? -2.731 -5.360 -5.075 1.00 84.12 160 ARG A O 1
ATOM 1272 N N . LEU A 1 161 ? -2.077 -4.745 -7.138 1.00 82.19 161 LEU A N 1
ATOM 1273 C CA . LEU A 1 161 ? -1.750 -6.100 -7.597 1.00 82.19 161 LEU A CA 1
ATOM 1274 C C . LEU A 1 161 ? -0.640 -6.724 -6.743 1.00 82.19 161 LEU A C 1
ATOM 1276 O O . LEU A 1 161 ? -0.820 -7.815 -6.206 1.00 82.19 161 LEU A O 1
ATOM 1280 N N . THR A 1 162 ? 0.465 -6.003 -6.544 1.00 79.50 162 THR A N 1
ATOM 1281 C CA . THR A 1 162 ? 1.552 -6.440 -5.663 1.00 79.50 162 THR A CA 1
ATOM 1282 C C . THR A 1 162 ? 1.045 -6.724 -4.256 1.00 79.50 162 THR A C 1
ATOM 1284 O O . THR A 1 162 ? 1.379 -7.756 -3.684 1.00 79.50 162 THR A O 1
ATOM 1287 N N . GLN A 1 163 ? 0.252 -5.822 -3.676 1.00 87.69 163 GLN A N 1
ATOM 1288 C CA . GLN A 1 163 ? -0.247 -6.006 -2.313 1.00 87.69 163 GLN A CA 1
ATOM 1289 C C . GLN A 1 163 ? -1.087 -7.290 -2.204 1.00 87.69 163 GLN A C 1
ATOM 1291 O O . GLN A 1 163 ? -0.920 -8.061 -1.260 1.00 87.69 163 GLN A O 1
ATOM 1296 N N . ARG A 1 164 ? -1.926 -7.582 -3.206 1.00 89.94 164 ARG A N 1
ATOM 1297 C CA . ARG A 1 164 ? -2.696 -8.835 -3.270 1.00 89.94 164 ARG A CA 1
ATOM 1298 C C . ARG A 1 164 ? -1.805 -10.071 -3.389 1.00 89.94 164 ARG A C 1
ATOM 1300 O O . ARG A 1 164 ? -2.135 -11.089 -2.788 1.00 89.94 164 ARG A O 1
ATOM 1307 N N . LEU A 1 165 ? -0.713 -10.001 -4.148 1.00 84.50 165 LEU A N 1
ATOM 1308 C CA . LEU A 1 165 ? 0.257 -11.095 -4.246 1.00 84.50 165 LEU A CA 1
ATOM 1309 C C . LEU A 1 165 ? 0.973 -11.323 -2.909 1.00 84.50 165 LEU A C 1
ATOM 1311 O O . LEU A 1 165 ? 1.037 -12.457 -2.442 1.00 84.50 165 LEU A O 1
ATOM 1315 N N . ILE A 1 166 ? 1.419 -10.245 -2.259 1.00 86.81 166 ILE A N 1
ATOM 1316 C CA . ILE A 1 166 ? 2.114 -10.274 -0.966 1.00 86.81 166 ILE A CA 1
ATOM 1317 C C . ILE A 1 166 ? 1.252 -10.946 0.107 1.00 86.81 166 ILE A C 1
ATOM 1319 O O . ILE A 1 166 ? 1.675 -11.923 0.716 1.00 86.81 166 ILE A O 1
ATOM 1323 N N . PHE A 1 167 ? 0.024 -10.463 0.315 1.00 92.81 167 PHE A N 1
ATOM 1324 C CA . PHE A 1 167 ? -0.857 -10.996 1.362 1.00 92.81 167 PHE A CA 1
ATOM 1325 C C . PHE A 1 167 ? -1.492 -12.347 1.005 1.00 92.81 167 PHE A C 1
ATOM 1327 O O . PHE A 1 167 ? -2.018 -13.016 1.892 1.00 92.81 167 PHE A O 1
ATOM 1334 N N . GLY A 1 168 ? -1.437 -12.758 -0.265 1.00 92.50 168 GLY A N 1
ATOM 1335 C CA . GLY A 1 168 ? -1.842 -14.095 -0.699 1.00 92.50 168 GLY A CA 1
ATOM 1336 C C . GLY A 1 168 ? -0.781 -15.174 -0.458 1.00 92.50 168 GLY A C 1
ATOM 1337 O O . GLY A 1 168 ? -1.136 -16.342 -0.343 1.00 92.50 168 GLY A O 1
ATOM 1338 N N . ASN A 1 169 ? 0.499 -14.793 -0.353 1.00 87.88 169 ASN A N 1
ATOM 1339 C CA . ASN A 1 169 ? 1.643 -15.713 -0.343 1.00 87.88 169 ASN A CA 1
ATOM 1340 C C . ASN A 1 169 ? 2.559 -15.491 0.875 1.00 87.88 169 ASN A C 1
ATOM 1342 O O . ASN A 1 169 ? 3.774 -15.301 0.746 1.00 87.88 169 ASN A O 1
ATOM 1346 N N . THR A 1 170 ? 1.973 -15.493 2.075 1.00 90.19 170 THR A N 1
ATOM 1347 C CA . THR A 1 170 ? 2.724 -15.291 3.326 1.00 90.19 170 THR A CA 1
ATOM 1348 C C . THR A 1 170 ? 3.212 -16.608 3.938 1.00 90.19 170 THR A C 1
ATOM 1350 O O . THR A 1 170 ? 2.709 -17.689 3.624 1.00 90.19 170 THR A O 1
ATOM 1353 N N . ASN A 1 171 ? 4.141 -16.528 4.894 1.00 88.50 171 ASN A N 1
ATOM 1354 C CA . ASN A 1 171 ? 4.546 -17.642 5.760 1.00 88.50 171 ASN A CA 1
ATOM 1355 C C . ASN A 1 171 ? 3.405 -18.221 6.626 1.00 88.50 171 ASN A C 1
ATOM 1357 O O . ASN A 1 171 ? 3.582 -19.288 7.209 1.00 88.50 171 ASN A O 1
ATOM 1361 N N . TYR A 1 172 ? 2.236 -17.575 6.660 1.00 92.19 172 TYR A N 1
ATOM 1362 C CA . TYR A 1 172 ? 1.016 -18.043 7.328 1.00 92.19 172 TYR A CA 1
ATOM 1363 C C . TYR A 1 172 ? -0.119 -18.387 6.346 1.00 92.19 172 TYR A C 1
ATOM 1365 O O . TYR A 1 172 ? -1.270 -18.544 6.755 1.00 92.19 172 TYR A O 1
ATOM 1373 N N . GLY A 1 173 ? 0.190 -18.513 5.052 1.00 91.75 173 GLY A N 1
ATOM 1374 C CA . GLY A 1 173 ? -0.791 -18.742 3.992 1.00 91.75 173 GLY A CA 1
ATOM 1375 C C . GLY A 1 173 ? -1.472 -17.455 3.519 1.00 91.75 173 GLY A C 1
ATOM 1376 O O . GLY A 1 173 ? -0.913 -16.361 3.623 1.00 91.75 173 GLY A O 1
ATOM 1377 N N . ASP A 1 174 ? -2.677 -17.589 2.964 1.00 94.56 174 ASP A N 1
ATOM 1378 C CA . ASP A 1 174 ? -3.441 -16.456 2.436 1.00 94.56 174 ASP A CA 1
ATOM 1379 C C . ASP A 1 174 ? -4.131 -15.674 3.570 1.00 94.56 174 ASP A C 1
ATOM 1381 O O . ASP A 1 174 ? -5.056 -16.166 4.228 1.00 94.56 174 ASP A O 1
ATOM 1385 N N . LEU A 1 175 ? -3.684 -14.435 3.788 1.00 96.69 175 LEU A N 1
ATOM 1386 C CA . LEU A 1 175 ? -4.234 -13.518 4.789 1.00 96.69 175 LEU A CA 1
ATOM 1387 C C . LEU A 1 175 ? -5.285 -12.559 4.216 1.00 96.69 175 LEU A C 1
ATOM 1389 O O . LEU A 1 175 ? -5.912 -11.825 4.980 1.00 96.69 175 LEU A O 1
ATOM 1393 N N . ARG A 1 176 ? -5.538 -12.567 2.898 1.00 96.75 176 ARG A N 1
ATOM 1394 C CA . ARG A 1 176 ? -6.497 -11.649 2.251 1.00 96.75 176 ARG A CA 1
ATOM 1395 C C . ARG A 1 176 ? -7.917 -11.818 2.768 1.00 96.75 176 ARG A C 1
ATOM 1397 O O . ARG A 1 176 ? -8.677 -10.860 2.741 1.00 96.75 176 ARG A O 1
ATOM 1404 N N . LYS A 1 177 ? -8.252 -12.997 3.294 1.00 97.06 177 LYS A N 1
ATOM 1405 C CA . LYS A 1 177 ? -9.535 -13.274 3.959 1.00 97.06 177 LYS A CA 1
ATOM 1406 C C . LYS A 1 177 ? -9.852 -12.323 5.124 1.00 97.06 177 LYS A C 1
ATOM 1408 O O . LYS A 1 177 ? -11.020 -12.145 5.442 1.00 97.06 177 LYS A O 1
ATOM 1413 N N . TYR A 1 178 ? -8.839 -11.701 5.736 1.00 98.06 178 TYR A N 1
ATOM 1414 C CA . TYR A 1 178 ? -9.017 -10.722 6.814 1.00 98.06 178 TYR A CA 1
ATOM 1415 C C . TYR A 1 178 ? -9.006 -9.263 6.328 1.00 98.06 178 TYR A C 1
ATOM 1417 O O . TYR A 1 178 ? -9.238 -8.354 7.122 1.00 98.06 178 TYR A O 1
ATOM 1425 N N . LEU A 1 179 ? -8.728 -9.022 5.044 1.00 97.38 179 LEU A N 1
ATOM 1426 C CA . LEU A 1 179 ? -8.587 -7.687 4.467 1.00 97.38 179 LEU A CA 1
ATOM 1427 C C . LEU A 1 179 ? -9.853 -7.288 3.703 1.00 97.38 179 LEU A C 1
ATOM 1429 O O . LEU A 1 179 ? -10.448 -8.079 2.979 1.00 97.38 179 LEU A O 1
ATOM 1433 N N . SER A 1 180 ? -10.248 -6.028 3.845 1.00 97.00 180 SER A N 1
ATOM 1434 C CA . SER A 1 180 ? -11.413 -5.423 3.194 1.00 97.00 180 SER A CA 1
ATOM 1435 C C . SER A 1 180 ? -11.056 -4.651 1.922 1.00 97.00 180 SER A C 1
ATOM 1437 O O . SER A 1 180 ? -11.939 -4.368 1.119 1.00 97.00 180 SER A O 1
ATOM 1439 N N . GLY A 1 181 ? -9.779 -4.317 1.707 1.00 94.75 181 GLY A N 1
ATOM 1440 C CA . GLY A 1 181 ? -9.336 -3.636 0.493 1.00 94.75 181 GLY A CA 1
ATOM 1441 C C . GLY A 1 181 ? -7.892 -3.140 0.545 1.00 94.75 181 GLY A C 1
ATOM 1442 O O . GLY A 1 181 ? -7.187 -3.301 1.544 1.00 94.75 181 GLY A O 1
ATOM 1443 N N . PHE A 1 182 ? -7.466 -2.527 -0.558 1.00 92.88 182 PHE A N 1
ATOM 1444 C CA . PHE A 1 182 ? -6.102 -2.053 -0.776 1.00 92.88 182 PHE A CA 1
ATOM 1445 C C . PHE A 1 182 ? -6.128 -0.651 -1.385 1.00 92.88 182 PHE A C 1
ATOM 1447 O O . PHE A 1 182 ? -6.830 -0.414 -2.368 1.00 92.88 182 PHE A O 1
ATOM 1454 N N . PHE A 1 183 ? -5.310 0.240 -0.839 1.00 90.12 183 PHE A N 1
ATOM 1455 C CA . PHE A 1 183 ? -5.002 1.554 -1.380 1.00 90.12 183 PHE A CA 1
ATOM 1456 C C . PHE A 1 183 ? -3.534 1.576 -1.798 1.00 90.12 183 PHE A C 1
ATOM 1458 O O . PHE A 1 183 ? -2.647 1.085 -1.092 1.00 90.12 183 PHE A O 1
ATOM 1465 N N . ASP A 1 184 ? -3.257 2.156 -2.954 1.00 83.19 184 ASP A N 1
ATOM 1466 C CA . ASP A 1 184 ? -1.907 2.404 -3.429 1.00 83.19 184 ASP A CA 1
ATOM 1467 C C . ASP A 1 184 ? -1.654 3.896 -3.604 1.00 83.19 184 ASP A C 1
ATOM 1469 O O . ASP A 1 184 ? -2.546 4.692 -3.892 1.00 83.19 184 ASP A O 1
ATOM 1473 N N . ALA A 1 185 ? -0.398 4.289 -3.425 1.00 67.50 185 ALA A N 1
ATOM 1474 C CA . ALA A 1 185 ? 0.048 5.619 -3.796 1.00 67.50 185 ALA A CA 1
ATOM 1475 C C . ALA A 1 185 ? 0.259 5.673 -5.323 1.00 67.50 185 ALA A C 1
ATOM 1477 O O . ALA A 1 185 ? 1.384 5.527 -5.822 1.00 67.50 185 ALA A O 1
ATOM 1478 N N . MET A 1 186 ? -0.829 5.847 -6.079 1.00 57.09 186 MET A N 1
ATOM 1479 C CA . MET A 1 186 ? -0.771 6.223 -7.495 1.00 57.09 186 MET A CA 1
ATOM 1480 C C . MET A 1 186 ? -0.230 7.657 -7.573 1.00 57.09 186 MET A C 1
ATOM 1482 O O . MET A 1 186 ? -0.945 8.612 -7.300 1.00 57.09 186 MET A O 1
ATOM 1486 N N . VAL A 1 187 ? 1.074 7.787 -7.844 1.00 46.78 187 VAL A N 1
ATOM 1487 C CA . VAL A 1 187 ? 1.808 9.056 -8.029 1.00 46.78 187 VAL A CA 1
ATOM 1488 C C . VAL A 1 187 ? 1.467 10.114 -6.957 1.00 46.78 187 VAL A C 1
ATOM 1490 O O . VAL A 1 187 ? 0.720 11.063 -7.174 1.00 46.78 187 VAL A O 1
ATOM 1493 N N . GLY A 1 188 ? 2.031 9.954 -5.759 1.00 52.66 188 GLY A N 1
ATOM 1494 C CA . GLY A 1 188 ? 1.860 10.900 -4.654 1.00 52.66 188 GLY A CA 1
ATOM 1495 C C . GLY A 1 188 ? 2.541 10.403 -3.384 1.00 52.66 188 GLY A C 1
ATOM 1496 O O . GLY A 1 188 ? 2.615 9.205 -3.135 1.00 52.66 188 GLY A O 1
ATOM 1497 N N . ASN A 1 189 ? 3.112 11.310 -2.600 1.00 72.06 189 ASN A N 1
ATOM 1498 C CA . ASN A 1 189 ? 3.881 10.967 -1.408 1.00 72.06 189 ASN A CA 1
ATOM 1499 C C . ASN A 1 189 ? 2.919 10.588 -0.270 1.00 72.06 189 ASN A C 1
ATOM 1501 O O . ASN A 1 189 ? 2.024 11.371 0.033 1.00 72.06 189 ASN A O 1
ATOM 1505 N N . LYS A 1 190 ? 3.130 9.462 0.430 1.00 83.44 190 LYS A N 1
ATOM 1506 C CA . LYS A 1 190 ? 2.362 9.086 1.645 1.00 83.44 190 LYS A CA 1
ATOM 1507 C C . LYS A 1 190 ? 2.467 10.125 2.785 1.00 83.44 190 LYS A C 1
ATOM 1509 O O . LYS A 1 190 ? 1.873 9.962 3.843 1.00 83.44 190 LYS A O 1
ATOM 1514 N N . LYS A 1 191 ? 3.220 11.201 2.559 1.00 87.62 191 LYS A N 1
ATOM 1515 C CA . LYS A 1 191 ? 3.388 12.380 3.411 1.00 87.62 191 LYS A CA 1
ATOM 1516 C C . LYS A 1 191 ? 2.398 13.519 3.091 1.00 87.62 191 LYS A C 1
ATOM 1518 O O . LYS A 1 191 ? 2.460 14.552 3.745 1.00 87.62 191 LYS A O 1
ATOM 1523 N N . ASP A 1 192 ? 1.520 13.376 2.092 1.00 90.12 192 ASP A N 1
ATOM 1524 C CA . ASP A 1 192 ? 0.464 14.356 1.784 1.00 90.12 192 ASP A CA 1
ATOM 1525 C C . ASP A 1 192 ? -0.832 14.011 2.536 1.00 90.12 192 ASP A C 1
ATOM 1527 O O . ASP A 1 192 ? -1.418 12.947 2.322 1.00 90.12 192 ASP A O 1
ATOM 1531 N N . ALA A 1 193 ? -1.293 14.924 3.397 1.00 93.00 193 ALA A N 1
ATOM 1532 C CA . ALA A 1 193 ? -2.515 14.766 4.187 1.00 93.00 193 ALA A CA 1
ATOM 1533 C C . ALA A 1 193 ? -3.769 14.555 3.317 1.00 93.00 193 ALA A C 1
ATOM 1535 O O . ALA A 1 193 ? -4.674 13.820 3.710 1.00 93.00 193 ALA A O 1
ATOM 1536 N N . ARG A 1 194 ? -3.809 15.121 2.100 1.00 91.56 194 ARG A N 1
ATOM 1537 C CA . ARG A 1 194 ? -4.958 14.985 1.186 1.00 91.56 194 ARG A CA 1
ATOM 1538 C C . ARG A 1 194 ? -5.261 13.534 0.827 1.00 91.56 194 ARG A C 1
ATOM 1540 O O . ARG A 1 194 ? -6.424 13.178 0.703 1.00 91.56 194 ARG A O 1
ATOM 1547 N N . ARG A 1 195 ? -4.239 12.675 0.750 1.00 89.31 195 ARG A N 1
ATOM 1548 C CA . ARG A 1 195 ? -4.422 11.241 0.468 1.00 89.31 195 ARG A CA 1
ATOM 1549 C C . ARG A 1 195 ? -5.232 10.536 1.552 1.00 89.31 195 ARG A C 1
ATOM 1551 O O . ARG A 1 195 ? -6.025 9.656 1.253 1.00 89.31 195 ARG A O 1
ATOM 1558 N N . TYR A 1 196 ? -5.048 10.923 2.809 1.00 94.31 196 TYR A N 1
ATOM 1559 C CA . TYR A 1 196 ? -5.778 10.326 3.927 1.00 94.31 196 TYR A CA 1
ATOM 1560 C C . TYR A 1 196 ? -7.217 10.844 4.014 1.00 94.31 196 TYR A C 1
ATOM 1562 O O . TYR A 1 196 ? -8.104 10.098 4.428 1.00 94.31 196 TYR A O 1
ATOM 1570 N N . ILE A 1 197 ? -7.460 12.083 3.572 1.00 92.88 197 ILE A N 1
ATOM 1571 C CA . ILE A 1 197 ? -8.815 12.625 3.395 1.00 92.88 197 ILE A CA 1
ATOM 1572 C C . ILE A 1 197 ? -9.552 11.818 2.320 1.00 92.88 197 ILE A C 1
ATOM 1574 O O . ILE A 1 197 ? -10.606 11.262 2.606 1.00 92.88 197 ILE A O 1
ATOM 1578 N N . GLU A 1 198 ? -8.946 11.644 1.141 1.00 92.31 198 GLU A N 1
ATOM 1579 C CA . GLU A 1 198 ? -9.514 10.848 0.040 1.00 92.31 198 GLU A CA 1
ATOM 1580 C C . GLU A 1 198 ? -9.785 9.390 0.456 1.00 92.31 198 GLU A C 1
ATOM 1582 O O . GLU A 1 198 ? -10.823 8.825 0.117 1.00 92.31 198 GLU A O 1
ATOM 1587 N N . ILE A 1 199 ? -8.880 8.775 1.231 1.00 93.12 199 ILE A N 1
ATOM 1588 C CA . ILE A 1 199 ? -9.105 7.436 1.800 1.00 93.12 199 ILE A CA 1
ATOM 1589 C C . ILE A 1 199 ? -10.321 7.447 2.732 1.00 93.12 199 ILE A C 1
ATOM 1591 O O . ILE A 1 199 ? -11.166 6.563 2.631 1.00 93.12 199 ILE A O 1
ATOM 1595 N N . SER A 1 200 ? -10.434 8.435 3.621 1.00 94.75 200 SER A N 1
ATOM 1596 C CA . SER A 1 200 ? -11.557 8.530 4.564 1.00 94.75 200 SER A CA 1
ATOM 1597 C C . SER A 1 200 ? -12.896 8.670 3.834 1.00 94.75 200 SER A C 1
ATOM 1599 O O . SER A 1 200 ? -13.846 7.950 4.141 1.00 94.75 200 SER A O 1
ATOM 1601 N N . GLU A 1 201 ? -12.948 9.523 2.811 1.00 93.44 201 GLU A N 1
ATOM 1602 C CA . GLU A 1 201 ? -14.121 9.709 1.949 1.00 93.44 201 GLU A CA 1
ATOM 1603 C C . GLU A 1 201 ? -14.465 8.429 1.178 1.00 93.44 201 GLU A C 1
ATOM 1605 O O . GLU A 1 201 ? -15.618 8.001 1.170 1.00 93.44 201 GLU A O 1
ATOM 1610 N N . SER A 1 202 ? -13.466 7.764 0.588 1.00 93.88 202 SER A N 1
ATOM 1611 C CA . SER A 1 202 ? -13.661 6.505 -0.139 1.00 93.88 202 SER A CA 1
ATOM 1612 C C . SER A 1 202 ? -14.160 5.373 0.759 1.00 93.88 202 SER A C 1
ATOM 1614 O O . SER A 1 202 ? -14.846 4.472 0.274 1.00 93.88 202 SER A O 1
ATOM 1616 N N . LEU A 1 203 ? -13.797 5.384 2.042 1.00 95.19 203 LEU A N 1
ATOM 1617 C CA . LEU A 1 203 ? -14.280 4.423 3.031 1.00 95.19 203 LEU A CA 1
ATOM 1618 C C . LEU A 1 203 ? -15.688 4.751 3.543 1.00 95.19 203 LEU A C 1
ATOM 1620 O O . LEU A 1 203 ? -16.318 3.875 4.141 1.00 95.19 203 LEU A O 1
ATOM 1624 N N . GLY A 1 204 ? -16.177 5.971 3.300 1.00 94.88 204 GLY A N 1
ATOM 1625 C CA . GLY A 1 204 ? -17.498 6.431 3.718 1.00 94.88 204 GLY A CA 1
ATOM 1626 C C . GLY A 1 204 ? -17.653 6.534 5.235 1.00 94.88 204 GLY A C 1
ATOM 1627 O O . GLY A 1 204 ? -18.732 6.244 5.745 1.00 94.88 204 GLY A O 1
ATOM 1628 N N . VAL A 1 205 ? -16.577 6.869 5.958 1.00 95.50 205 VAL A N 1
ATOM 1629 C CA . VAL A 1 205 ? -16.649 7.129 7.407 1.00 95.50 205 VAL A CA 1
ATOM 1630 C C . VAL A 1 205 ? -17.200 8.530 7.671 1.00 95.50 205 VAL A C 1
ATOM 1632 O O . VAL A 1 205 ? -16.916 9.459 6.914 1.00 95.50 205 VAL A O 1
ATOM 1635 N N . ASP A 1 206 ? -17.950 8.703 8.760 1.00 94.88 206 ASP A N 1
ATOM 1636 C CA . ASP A 1 206 ? -18.520 10.008 9.119 1.00 94.88 206 ASP A CA 1
ATOM 1637 C C . ASP A 1 206 ? -17.436 10.950 9.654 1.00 94.88 206 ASP A C 1
ATOM 1639 O O . ASP A 1 206 ? -17.497 12.170 9.470 1.00 94.88 206 ASP A O 1
ATOM 1643 N N . LYS A 1 207 ? -16.434 10.392 10.349 1.00 96.44 207 LYS A N 1
ATOM 1644 C CA . LYS A 1 207 ? -15.304 11.148 10.899 1.00 96.44 207 LYS A CA 1
ATOM 1645 C C . LYS A 1 207 ? -13.983 10.443 10.592 1.00 96.44 207 LYS A C 1
ATOM 1647 O O . LYS A 1 207 ? -13.848 9.264 10.911 1.00 96.44 207 LYS A O 1
ATOM 1652 N N . PRO A 1 208 ? -12.948 11.161 10.113 1.00 96.75 208 PRO A N 1
ATOM 1653 C CA . PRO A 1 208 ? -11.623 10.571 9.901 1.00 96.75 208 PRO A CA 1
ATOM 1654 C C . PRO A 1 208 ? -11.038 9.899 11.157 1.00 96.75 208 PRO A C 1
ATOM 1656 O O . PRO A 1 208 ? -10.323 8.907 11.052 1.00 96.75 208 PRO A O 1
ATOM 1659 N N . SER A 1 209 ? -11.410 10.371 12.354 1.00 97.19 209 SER A N 1
ATOM 1660 C CA . SER A 1 209 ? -11.003 9.794 13.644 1.00 97.19 209 SER A CA 1
ATOM 1661 C C . SER A 1 209 ? -11.521 8.371 13.901 1.00 97.19 209 SER A C 1
ATOM 1663 O O . SER A 1 209 ? -11.098 7.727 14.855 1.00 97.19 209 SER A O 1
ATOM 1665 N N . GLU A 1 210 ? -12.459 7.871 13.093 1.00 97.06 210 GLU A N 1
ATOM 1666 C CA . GLU A 1 210 ? -12.922 6.476 13.144 1.00 97.06 210 GLU A CA 1
ATOM 1667 C C . GLU A 1 210 ? -11.919 5.504 12.505 1.00 97.06 210 GLU A C 1
ATOM 1669 O O . GLU A 1 210 ? -12.025 4.289 12.685 1.00 97.06 210 GLU A O 1
ATOM 1674 N N . ILE A 1 211 ? -10.929 6.033 11.782 1.00 98.19 211 ILE A N 1
ATOM 1675 C CA . ILE A 1 211 ? -9.859 5.266 11.156 1.00 98.19 211 ILE A CA 1
ATOM 1676 C C . ILE A 1 211 ? -8.613 5.353 12.035 1.00 98.19 211 ILE A C 1
ATOM 1678 O O . ILE A 1 211 ? -8.091 6.436 12.300 1.00 98.19 211 ILE A O 1
ATOM 1682 N N . LEU A 1 212 ? -8.104 4.185 12.430 1.00 98.44 212 LEU A N 1
ATOM 1683 C CA . LEU A 1 212 ? -6.777 4.039 13.016 1.00 98.44 212 LEU A CA 1
ATOM 1684 C C . LEU A 1 212 ? -5.766 3.704 11.913 1.00 98.44 212 LEU A C 1
ATOM 1686 O O . LEU A 1 212 ? -5.830 2.633 11.308 1.00 98.44 212 LEU A O 1
ATOM 1690 N N . PHE A 1 213 ? -4.811 4.598 11.681 1.00 98.12 213 PHE A N 1
ATOM 1691 C CA . PHE A 1 213 ? -3.684 4.381 10.786 1.00 98.12 213 PHE A CA 1
ATOM 1692 C C . PHE A 1 213 ? -2.451 3.911 11.566 1.00 98.12 213 PHE A C 1
ATOM 1694 O O . PHE A 1 213 ? -2.017 4.553 12.524 1.00 98.12 213 PHE A O 1
ATOM 1701 N N . VAL A 1 214 ? -1.877 2.784 11.143 1.00 98.12 214 VAL A N 1
ATOM 1702 C CA . VAL A 1 214 ? -0.668 2.204 11.738 1.00 98.12 214 VAL A CA 1
ATOM 1703 C C . VAL A 1 214 ? 0.458 2.269 10.711 1.00 98.12 214 VAL A C 1
ATOM 1705 O O . VAL A 1 214 ? 0.329 1.723 9.617 1.00 98.12 214 VAL A O 1
ATOM 1708 N N . THR A 1 215 ? 1.556 2.937 11.053 1.00 96.25 215 THR A N 1
ATOM 1709 C CA . THR A 1 215 ? 2.727 3.110 10.176 1.00 96.25 215 THR A CA 1
ATOM 1710 C C . THR A 1 215 ? 4.011 3.057 10.994 1.00 96.25 215 THR A C 1
ATOM 1712 O O . THR A 1 215 ? 3.996 3.301 12.192 1.00 96.25 215 THR A O 1
ATOM 1715 N N . ASP A 1 216 ? 5.134 2.731 10.380 1.00 94.56 216 ASP A N 1
ATOM 1716 C CA . ASP A 1 216 ? 6.468 2.883 10.959 1.00 94.56 216 ASP A CA 1
ATOM 1717 C C . ASP A 1 216 ? 7.121 4.231 10.613 1.00 94.56 216 ASP A C 1
ATOM 1719 O O . ASP A 1 216 ? 8.143 4.599 11.193 1.00 94.56 216 ASP A O 1
ATOM 1723 N N . VAL A 1 217 ? 6.534 4.994 9.687 1.00 92.75 217 VAL A N 1
ATOM 1724 C CA . VAL A 1 217 ? 7.129 6.216 9.141 1.00 92.75 217 VAL A CA 1
ATOM 1725 C C . VAL A 1 217 ? 6.509 7.456 9.779 1.00 92.75 217 VAL A C 1
ATOM 1727 O O . VAL A 1 217 ? 5.343 7.783 9.555 1.00 92.75 217 VAL A O 1
ATOM 1730 N N . LEU A 1 218 ? 7.322 8.227 10.507 1.00 94.00 218 LEU A N 1
ATOM 1731 C CA . LEU A 1 218 ? 6.866 9.433 11.209 1.00 94.00 218 LEU A CA 1
ATOM 1732 C C . LEU A 1 218 ? 6.173 10.448 10.287 1.00 94.00 218 LEU A C 1
ATOM 1734 O O . LEU A 1 218 ? 5.153 11.021 10.653 1.00 94.00 218 LEU A O 1
ATOM 1738 N N . GLN A 1 219 ? 6.699 10.692 9.086 1.00 93.31 219 GLN A N 1
ATOM 1739 C CA . GLN A 1 219 ? 6.105 11.689 8.190 1.00 93.31 219 GLN A CA 1
ATOM 1740 C C . GLN A 1 219 ? 4.746 11.242 7.634 1.00 93.31 219 GLN A C 1
ATOM 1742 O O . GLN A 1 219 ? 3.913 12.089 7.322 1.00 93.31 219 GLN A O 1
ATOM 1747 N N . GLU A 1 220 ? 4.503 9.934 7.532 1.00 94.88 220 GLU A N 1
ATOM 1748 C CA . GLU A 1 220 ? 3.174 9.406 7.213 1.00 94.88 220 GLU A CA 1
ATOM 1749 C C . GLU A 1 220 ? 2.225 9.587 8.399 1.00 94.88 220 GLU A C 1
ATOM 1751 O O . GLU A 1 220 ? 1.095 10.032 8.213 1.00 94.88 220 GLU A O 1
ATOM 1756 N N . ALA A 1 221 ? 2.704 9.328 9.621 1.00 96.88 221 ALA A N 1
ATOM 1757 C CA . ALA A 1 221 ? 1.936 9.535 10.845 1.00 96.88 221 ALA A CA 1
ATOM 1758 C C . ALA A 1 221 ? 1.495 11.000 11.011 1.00 96.88 221 ALA A C 1
ATOM 1760 O O . ALA A 1 221 ? 0.329 11.274 11.296 1.00 96.88 221 ALA A O 1
ATOM 1761 N N . VAL A 1 222 ? 2.404 11.950 10.764 1.00 96.88 222 VAL A N 1
ATOM 1762 C CA . VAL A 1 222 ? 2.109 13.392 10.774 1.00 96.88 222 VAL A CA 1
ATOM 1763 C C . VAL A 1 222 ? 1.055 13.750 9.728 1.00 96.88 222 VAL A C 1
ATOM 1765 O O . VAL A 1 222 ? 0.098 14.454 10.047 1.00 96.88 222 VAL A O 1
ATOM 1768 N N . ALA A 1 223 ? 1.191 13.243 8.501 1.00 96.19 223 ALA A N 1
ATOM 1769 C CA . ALA A 1 223 ? 0.240 13.513 7.426 1.00 96.19 223 ALA A CA 1
ATOM 1770 C C . ALA A 1 223 ? -1.159 12.944 7.721 1.00 96.19 223 ALA A C 1
ATOM 1772 O O . ALA A 1 223 ? -2.155 13.644 7.545 1.00 96.19 223 ALA A O 1
ATOM 1773 N N . ALA A 1 224 ? -1.236 11.711 8.229 1.00 97.12 224 ALA A N 1
ATOM 1774 C CA . ALA A 1 224 ? -2.491 11.077 8.623 1.00 97.12 224 ALA A CA 1
ATOM 1775 C C . ALA A 1 224 ? -3.164 11.816 9.789 1.00 97.12 224 ALA A C 1
ATOM 1777 O O . ALA A 1 224 ? -4.370 12.062 9.755 1.00 97.12 224 ALA A O 1
ATOM 1778 N N . LYS A 1 225 ? -2.390 12.245 10.796 1.00 98.12 225 LYS A N 1
ATOM 1779 C CA . LYS A 1 225 ? -2.936 13.001 11.931 1.00 98.12 225 LYS A CA 1
ATOM 1780 C C . LYS A 1 225 ? -3.436 14.379 11.512 1.00 98.12 225 LYS A C 1
ATOM 1782 O O . LYS A 1 225 ? -4.482 14.807 11.989 1.00 98.12 225 LYS A O 1
ATOM 1787 N N . ALA A 1 226 ? -2.740 15.047 10.590 1.00 97.38 226 ALA A N 1
ATOM 1788 C CA . ALA A 1 226 ? -3.188 16.313 10.010 1.00 97.38 226 ALA A CA 1
ATOM 1789 C C . ALA A 1 226 ? -4.509 16.174 9.227 1.00 97.38 226 ALA A C 1
ATOM 1791 O O . ALA A 1 226 ? -5.286 17.122 9.178 1.00 97.38 226 ALA A O 1
ATOM 1792 N N . ALA A 1 227 ? -4.786 14.993 8.667 1.00 96.75 227 ALA A N 1
ATOM 1793 C CA . ALA A 1 227 ? -6.065 14.650 8.042 1.00 96.75 227 ALA A CA 1
ATOM 1794 C C . ALA A 1 227 ? -7.162 14.228 9.044 1.00 96.75 227 ALA A C 1
ATOM 1796 O O . ALA A 1 227 ? -8.289 13.953 8.641 1.00 96.75 227 ALA A O 1
ATOM 1797 N N . GLY A 1 228 ? -6.854 14.186 10.344 1.00 97.88 228 GLY A N 1
ATOM 1798 C CA . GLY A 1 228 ? -7.809 13.886 11.412 1.00 97.88 228 GLY A CA 1
ATOM 1799 C C . GLY A 1 228 ? -7.927 12.409 11.794 1.00 97.88 228 GLY A C 1
ATOM 1800 O O . GLY A 1 228 ? -8.797 12.083 12.599 1.00 97.88 228 GLY A O 1
ATOM 1801 N N . LEU A 1 229 ? -7.080 11.525 11.256 1.00 98.38 229 LEU A N 1
ATOM 1802 C CA . LEU A 1 229 ? -7.085 10.103 11.614 1.00 98.38 229 LEU A CA 1
ATOM 1803 C C . LEU A 1 229 ? -6.514 9.888 13.023 1.00 98.38 229 LEU A C 1
ATOM 1805 O O . LEU A 1 229 ? -5.682 10.664 13.512 1.00 98.38 229 LEU A O 1
ATOM 1809 N N . GLU A 1 230 ? -6.910 8.788 13.660 1.00 98.44 230 GLU A N 1
ATOM 1810 C CA . GLU A 1 230 ? -6.156 8.247 14.787 1.00 98.44 230 GLU A CA 1
ATOM 1811 C C . GLU A 1 230 ? -4.907 7.535 14.272 1.00 98.44 230 GLU A C 1
ATOM 1813 O O . GLU A 1 230 ? -4.927 6.908 13.216 1.00 98.44 230 GLU A O 1
ATOM 1818 N N . VAL A 1 231 ? -3.786 7.671 14.983 1.00 98.50 231 VAL A N 1
ATOM 1819 C CA . VAL A 1 231 ? -2.481 7.231 14.473 1.00 98.50 231 VAL A CA 1
ATOM 1820 C C . VAL A 1 231 ? -1.662 6.558 15.564 1.00 98.50 231 VAL A C 1
ATOM 1822 O O . VAL A 1 231 ? -1.509 7.096 16.662 1.00 98.50 231 VAL A O 1
ATOM 1825 N N . ILE A 1 232 ? -1.087 5.403 15.233 1.00 98.25 232 ILE A N 1
ATOM 1826 C CA . ILE A 1 232 ? -0.107 4.689 16.054 1.00 98.25 232 ILE A CA 1
ATOM 1827 C C . ILE A 1 232 ? 1.141 4.421 15.214 1.00 98.25 232 ILE A C 1
ATOM 1829 O O . ILE A 1 232 ? 1.042 4.033 14.048 1.00 98.25 232 ILE A O 1
ATOM 1833 N N . ILE A 1 233 ? 2.318 4.584 15.822 1.00 97.94 233 ILE A N 1
ATOM 1834 C CA . ILE A 1 233 ? 3.580 4.185 15.200 1.00 97.94 233 ILE A CA 1
ATOM 1835 C C . ILE A 1 233 ? 3.953 2.757 15.625 1.00 97.94 233 ILE A C 1
ATOM 1837 O O . ILE A 1 233 ? 4.104 2.471 16.811 1.00 97.94 233 ILE A O 1
ATOM 1841 N N . SER A 1 234 ? 4.116 1.853 14.660 1.00 97.12 234 SER A N 1
ATOM 1842 C CA . SER A 1 234 ? 4.587 0.485 14.900 1.00 97.12 234 SER A CA 1
ATOM 1843 C C . SER A 1 234 ? 6.112 0.438 14.846 1.00 97.12 234 SER A C 1
ATOM 1845 O O . SER A 1 234 ? 6.704 0.634 13.786 1.00 97.12 234 SER A O 1
ATOM 1847 N N . ILE A 1 235 ? 6.752 0.109 15.964 1.00 94.81 235 ILE A N 1
ATOM 1848 C CA . ILE A 1 235 ? 8.205 -0.032 16.069 1.00 94.81 235 ILE A CA 1
ATOM 1849 C C . ILE A 1 235 ? 8.580 -1.506 15.922 1.00 94.81 235 ILE A C 1
ATOM 1851 O O . ILE A 1 235 ? 8.241 -2.330 16.771 1.00 94.81 235 ILE A O 1
ATOM 1855 N N . ARG A 1 236 ? 9.325 -1.838 14.865 1.00 90.62 236 ARG A N 1
ATOM 1856 C CA . ARG A 1 236 ? 9.892 -3.176 14.641 1.00 90.62 236 ARG A CA 1
ATOM 1857 C C . ARG A 1 236 ? 11.418 -3.123 14.594 1.00 90.62 236 ARG A C 1
ATOM 1859 O O . ARG A 1 236 ? 12.019 -2.061 14.429 1.00 90.62 236 ARG A O 1
ATOM 1866 N N . LEU A 1 237 ? 12.049 -4.281 14.785 1.00 85.94 237 LEU A N 1
ATOM 1867 C CA . LEU A 1 237 ? 13.501 -4.405 14.680 1.00 85.94 237 LEU A CA 1
ATOM 1868 C C . LEU A 1 237 ? 13.943 -4.043 13.253 1.00 85.94 237 LEU A C 1
ATOM 1870 O O . LEU A 1 237 ? 13.432 -4.613 12.294 1.00 85.94 237 LEU A O 1
ATOM 1874 N N . GLY A 1 238 ? 14.900 -3.122 13.133 1.00 84.88 238 GLY A N 1
ATOM 1875 C CA . GLY A 1 238 ? 15.410 -2.638 11.844 1.00 84.88 238 GLY A CA 1
ATOM 1876 C C . GLY A 1 238 ? 14.763 -1.344 11.342 1.00 84.88 238 GLY A C 1
ATOM 1877 O O . GLY A 1 238 ? 15.240 -0.784 10.358 1.00 84.88 238 GLY A O 1
ATOM 1878 N N . ASN A 1 239 ? 13.731 -0.830 12.019 1.00 87.25 239 ASN A N 1
ATOM 1879 C CA . ASN A 1 239 ? 13.143 0.464 11.679 1.00 87.25 239 ASN A CA 1
ATOM 1880 C C . ASN A 1 239 ? 14.124 1.615 11.957 1.00 87.25 239 ASN A C 1
ATOM 1882 O O . ASN A 1 239 ? 14.973 1.534 12.849 1.00 87.25 239 ASN A O 1
ATOM 1886 N N . PHE A 1 240 ? 13.955 2.723 11.232 1.00 84.50 240 PHE A N 1
ATOM 1887 C CA . PHE A 1 240 ? 14.656 3.968 11.540 1.00 84.50 240 PHE A CA 1
ATOM 1888 C C . PHE A 1 240 ? 14.308 4.463 12.948 1.00 84.50 240 PHE A C 1
ATOM 1890 O O . PHE A 1 240 ? 13.170 4.336 13.406 1.00 84.50 240 PHE A O 1
ATOM 1897 N N . LEU A 1 241 ? 15.292 5.065 13.618 1.00 86.44 241 LEU A N 1
ATOM 1898 C CA . LEU A 1 241 ? 15.079 5.682 14.922 1.00 86.44 241 LEU A CA 1
ATOM 1899 C C . LEU A 1 241 ? 14.111 6.860 14.793 1.00 86.44 241 LEU A C 1
ATOM 1901 O O . LEU A 1 241 ? 14.257 7.718 13.919 1.00 86.44 241 LEU A O 1
ATOM 1905 N N . LEU A 1 242 ? 13.133 6.898 15.692 1.00 90.75 242 LEU A N 1
ATOM 1906 C CA . LEU A 1 242 ? 12.244 8.040 15.831 1.00 90.75 242 LEU A CA 1
ATOM 1907 C C . LEU A 1 242 ? 12.955 9.135 16.638 1.00 90.75 242 LEU A C 1
ATOM 1909 O O . LEU A 1 242 ? 13.689 8.814 17.574 1.00 90.75 242 LEU A O 1
ATOM 1913 N N . PRO A 1 243 ? 12.743 10.420 16.309 1.00 92.06 243 PRO A N 1
ATOM 1914 C CA . PRO A 1 243 ? 13.205 11.511 17.152 1.00 92.06 243 PRO A CA 1
ATOM 1915 C C . PRO A 1 243 ? 12.496 11.476 18.510 1.00 92.06 243 PRO A C 1
ATOM 1917 O O . PRO A 1 243 ? 11.324 11.096 18.603 1.00 92.06 243 PRO A O 1
ATOM 1920 N N . ASP A 1 244 ? 13.192 11.929 19.551 1.00 88.38 244 ASP A N 1
ATOM 1921 C CA . ASP A 1 244 ? 12.610 12.072 20.884 1.00 88.38 244 ASP A CA 1
ATOM 1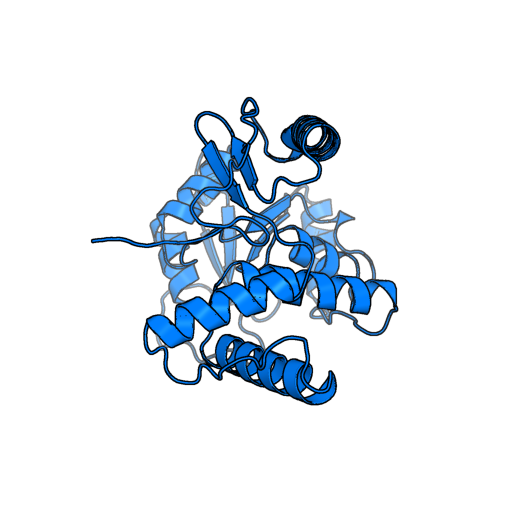922 C C . ASP A 1 244 ? 11.372 12.983 20.850 1.00 88.38 244 ASP A C 1
ATOM 1924 O O . ASP A 1 244 ? 11.309 13.957 20.098 1.00 88.38 244 ASP A O 1
ATOM 1928 N N . ASN A 1 245 ? 10.381 12.683 21.696 1.00 88.94 245 ASN A N 1
ATOM 1929 C CA . ASN A 1 245 ? 9.153 13.475 21.851 1.00 88.94 245 ASN A CA 1
ATOM 1930 C C . ASN A 1 245 ? 8.342 13.681 20.555 1.00 88.94 245 ASN A C 1
ATOM 1932 O O . ASN A 1 245 ? 7.657 14.690 20.400 1.00 88.94 245 ASN A O 1
ATOM 1936 N N . HIS A 1 246 ? 8.350 12.704 19.642 1.00 92.25 246 HIS A N 1
ATOM 1937 C CA . HIS A 1 246 ? 7.575 12.758 18.395 1.00 92.25 246 HIS A CA 1
ATOM 1938 C C . HIS A 1 246 ? 6.042 12.835 18.586 1.00 92.25 246 HIS A C 1
ATOM 1940 O O . HIS A 1 246 ? 5.323 13.086 17.623 1.00 92.25 246 HIS A O 1
ATOM 1946 N N . GLY A 1 247 ? 5.522 12.608 19.799 1.00 94.12 247 GLY A N 1
ATOM 1947 C CA . GLY A 1 247 ? 4.126 12.895 20.161 1.00 94.12 247 GLY A CA 1
ATOM 1948 C C . GLY A 1 247 ? 3.079 11.868 19.708 1.00 94.12 247 GLY A C 1
ATOM 1949 O O . GLY A 1 247 ? 1.886 12.125 19.847 1.00 94.12 247 GLY A O 1
ATOM 1950 N N . PHE A 1 248 ? 3.496 10.706 19.199 1.00 97.19 248 PHE A N 1
ATOM 1951 C CA . PHE A 1 248 ? 2.592 9.623 18.783 1.00 97.19 248 PHE A CA 1
ATOM 1952 C C . PHE A 1 248 ? 2.642 8.457 19.767 1.00 97.19 248 PHE A C 1
ATOM 1954 O O . PHE A 1 248 ? 3.698 8.162 20.324 1.00 97.19 248 PHE A O 1
ATOM 1961 N N . LYS A 1 249 ? 1.521 7.747 19.942 1.00 97.31 249 LYS A N 1
ATOM 1962 C CA . LYS A 1 249 ? 1.527 6.451 20.632 1.00 97.31 249 LYS A CA 1
ATOM 1963 C C . LYS A 1 249 ? 2.329 5.451 19.797 1.00 97.31 249 LYS A C 1
ATOM 1965 O O . LYS A 1 249 ? 2.150 5.384 18.581 1.00 97.31 249 LYS A O 1
ATOM 1970 N N . THR A 1 250 ? 3.171 4.662 20.453 1.00 97.06 250 THR A N 1
ATOM 1971 C CA . THR A 1 250 ? 3.950 3.592 19.827 1.00 97.06 250 THR A CA 1
ATOM 1972 C C . THR A 1 250 ? 3.474 2.223 20.301 1.00 97.06 250 THR A C 1
ATOM 1974 O O . THR A 1 250 ? 2.934 2.093 21.400 1.00 97.06 250 THR A O 1
ATOM 1977 N N . VAL A 1 251 ? 3.647 1.209 19.455 1.00 97.69 251 VAL A N 1
ATOM 1978 C CA . VAL A 1 251 ? 3.459 -0.212 19.791 1.00 97.69 251 VAL A CA 1
ATOM 1979 C C . VAL A 1 251 ? 4.607 -1.024 19.202 1.00 97.69 251 VAL A C 1
ATOM 1981 O O . VAL A 1 251 ? 5.151 -0.660 18.158 1.00 97.69 251 VAL A O 1
ATOM 1984 N N . HIS A 1 252 ? 4.958 -2.134 19.839 1.00 96.56 252 HIS A N 1
ATOM 1985 C CA . HIS A 1 252 ? 5.970 -3.077 19.352 1.00 96.56 252 HIS A CA 1
ATOM 1986 C C . HIS A 1 252 ? 5.346 -4.345 18.750 1.00 96.56 252 HIS A C 1
ATOM 1988 O O . HIS A 1 252 ? 6.008 -5.100 18.034 1.00 96.56 252 HIS A O 1
ATOM 1994 N N . SER A 1 253 ? 4.057 -4.559 19.012 1.00 96.62 253 SER A N 1
ATOM 1995 C CA . SER A 1 253 ? 3.244 -5.658 18.507 1.00 96.62 253 SER A CA 1
ATOM 1996 C C . SER A 1 253 ? 1.816 -5.188 18.237 1.00 96.62 253 SER A C 1
ATOM 1998 O O . SER A 1 253 ? 1.249 -4.383 18.975 1.00 96.62 253 SER A O 1
ATOM 2000 N N . PHE A 1 254 ? 1.175 -5.748 17.213 1.00 96.94 254 PHE A N 1
ATOM 2001 C CA . PHE A 1 254 ? -0.236 -5.491 16.920 1.00 96.94 254 PHE A CA 1
ATOM 2002 C C . PHE A 1 254 ? -1.170 -6.080 17.981 1.00 96.94 254 PHE A C 1
ATOM 2004 O O . PHE A 1 254 ? -2.336 -5.706 18.039 1.00 96.94 254 PHE A O 1
ATOM 2011 N N . SER A 1 255 ? -0.672 -6.945 18.869 1.00 94.38 255 SER A N 1
ATOM 2012 C CA . SER A 1 255 ? -1.431 -7.404 20.038 1.00 94.38 255 SER A CA 1
ATOM 2013 C C . SER A 1 255 ? -1.752 -6.293 21.049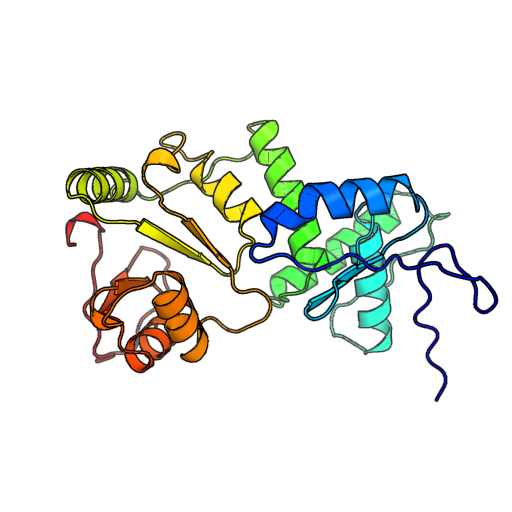 1.00 94.38 255 SER A C 1
ATOM 2015 O O . SER A 1 255 ? -2.616 -6.494 21.898 1.00 94.38 255 SER A O 1
ATOM 2017 N N . GLU A 1 256 ? -1.051 -5.156 20.984 1.00 96.19 256 GLU A N 1
ATOM 2018 C CA . GLU A 1 256 ? -1.250 -3.981 21.851 1.00 96.19 256 GLU A CA 1
ATOM 2019 C C . GLU A 1 256 ? -2.376 -3.042 21.365 1.00 96.19 256 GLU A C 1
ATOM 2021 O O . GLU A 1 256 ? -2.648 -2.012 21.994 1.00 96.19 256 GLU A O 1
ATOM 2026 N N . ILE A 1 257 ? -3.009 -3.393 20.240 1.00 93.81 257 ILE A N 1
ATOM 2027 C CA . ILE A 1 257 ? -4.147 -2.704 19.618 1.00 93.81 257 ILE A CA 1
ATOM 2028 C C . ILE A 1 257 ? -5.429 -3.517 19.866 1.00 93.81 257 ILE A C 1
ATOM 2030 O O . ILE A 1 257 ? -6.393 -2.914 20.380 1.00 93.81 257 ILE A O 1
#

Sequence (257 aa):
MEMIKGIQGHGYYDELVVPIIENTAYENELTDSFAKAIEAYPKTTAVLVRNHGVYVWGDSWISAKTQVQGDLEKGVNGAVPIPPDHVWKEEVIGAMIANVEEMINADRKITSLKQLLGHIWQTGFENNELKVVVFDDVPKALEKWHAFGKKVYIYSSSSRLTQRLIFGNTNYGDLRKYLSGFFDAMVGNKKDARRYIEISESLGVDKPSEILFVTDVLQEAVAAKAAGLEVIISIRLGNFLLPDNHGFKTVHSFSEI